Protein AF-A0A0F9BMT4-F1 (afdb_mon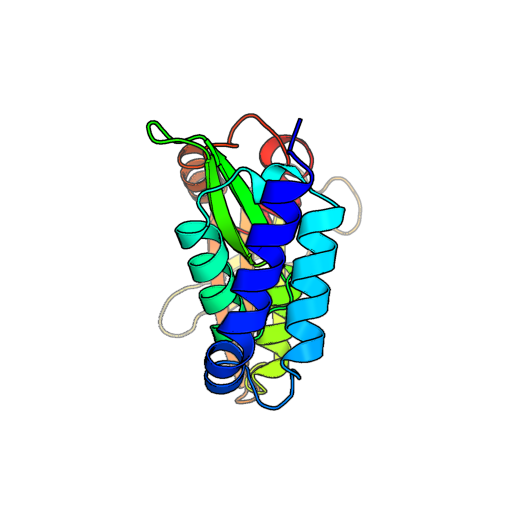omer)

Structure (mmCIF, N/CA/C/O backbone):
data_AF-A0A0F9BMT4-F1
#
_entry.id   AF-A0A0F9BMT4-F1
#
loop_
_atom_site.group_PDB
_atom_site.id
_atom_site.type_symbol
_atom_site.label_atom_id
_atom_site.label_alt_id
_atom_site.label_comp_id
_atom_site.label_asym_id
_atom_site.label_entity_id
_atom_site.label_seq_id
_atom_site.pdbx_PDB_ins_code
_atom_site.Cartn_x
_atom_site.Cartn_y
_atom_site.Cartn_z
_atom_site.occupancy
_atom_site.B_iso_or_equiv
_atom_site.auth_seq_id
_atom_site.auth_comp_id
_atom_site.auth_asym_id
_atom_site.auth_atom_id
_atom_site.pdbx_PDB_model_num
ATOM 1 N N . MET A 1 1 ? -6.307 7.611 29.385 1.00 50.34 1 MET A N 1
ATOM 2 C CA . MET A 1 1 ? -6.297 6.156 29.635 1.00 50.34 1 MET A CA 1
ATOM 3 C C . MET A 1 1 ? -7.665 5.644 29.252 1.00 50.34 1 MET A C 1
ATOM 5 O O . MET A 1 1 ? -8.630 6.074 29.870 1.00 50.34 1 MET A O 1
ATOM 9 N N . VAL A 1 2 ? -7.736 4.775 28.246 1.00 61.75 2 VAL A N 1
ATOM 10 C CA . VAL A 1 2 ? -8.959 4.055 27.870 1.00 61.75 2 VAL A CA 1
ATOM 11 C C . VAL A 1 2 ? -9.535 3.359 29.095 1.00 61.75 2 VAL A C 1
ATOM 13 O O . VAL A 1 2 ? -8.815 2.642 29.798 1.00 61.75 2 VAL A O 1
ATOM 16 N N . THR A 1 3 ? -10.820 3.541 29.360 1.00 75.44 3 THR A N 1
ATOM 17 C CA . THR A 1 3 ? -11.467 2.822 30.454 1.00 75.44 3 THR A CA 1
ATOM 18 C C . THR A 1 3 ? -11.700 1.367 30.049 1.00 75.44 3 THR A C 1
ATOM 20 O O . THR A 1 3 ? -12.022 1.048 28.902 1.00 75.44 3 THR A O 1
ATOM 23 N N . LYS A 1 4 ? -11.576 0.439 31.004 1.00 74.50 4 LYS A N 1
ATOM 24 C CA . LYS A 1 4 ? -11.864 -0.990 30.779 1.00 74.50 4 LYS A CA 1
ATOM 25 C C . LYS A 1 4 ? -13.278 -1.210 30.208 1.00 74.50 4 LYS A C 1
ATOM 27 O O . LYS A 1 4 ? -13.483 -2.149 29.444 1.00 74.50 4 LYS A O 1
ATOM 32 N N . ASN A 1 5 ? -14.215 -0.313 30.527 1.00 80.31 5 ASN A N 1
ATOM 33 C CA . ASN A 1 5 ? -15.596 -0.340 30.050 1.00 80.31 5 ASN A CA 1
ATOM 34 C C . ASN A 1 5 ? -15.732 0.002 28.559 1.00 80.31 5 ASN A C 1
ATOM 36 O O . ASN A 1 5 ? -16.499 -0.664 27.869 1.00 80.31 5 ASN A O 1
ATOM 40 N N . GLU A 1 6 ? -14.977 0.973 28.036 1.00 80.31 6 GLU A N 1
ATOM 41 C CA . GLU A 1 6 ? -15.011 1.327 26.605 1.00 80.31 6 GLU A CA 1
ATOM 42 C C . GLU A 1 6 ? -14.535 0.162 25.730 1.00 80.31 6 GLU A C 1
ATOM 44 O O . GLU A 1 6 ? -15.179 -0.191 24.742 1.00 80.31 6 GLU A O 1
ATOM 49 N N . LEU A 1 7 ? -13.452 -0.506 26.139 1.00 84.44 7 LEU A N 1
ATOM 50 C CA . LEU A 1 7 ? -12.943 -1.700 25.460 1.00 84.44 7 LEU A CA 1
ATOM 51 C C . LEU A 1 7 ? -13.967 -2.841 25.437 1.00 84.44 7 LEU A C 1
ATOM 53 O O . LEU A 1 7 ? -14.103 -3.508 24.413 1.00 84.44 7 LEU A O 1
ATOM 57 N N . ILE A 1 8 ? -14.678 -3.077 26.542 1.00 86.75 8 ILE A N 1
ATOM 58 C CA . ILE A 1 8 ? -15.722 -4.111 26.615 1.00 86.75 8 ILE A CA 1
ATOM 59 C C . ILE A 1 8 ? -16.892 -3.745 25.694 1.00 86.75 8 ILE A C 1
ATOM 61 O O . ILE A 1 8 ? -17.259 -4.546 24.838 1.00 86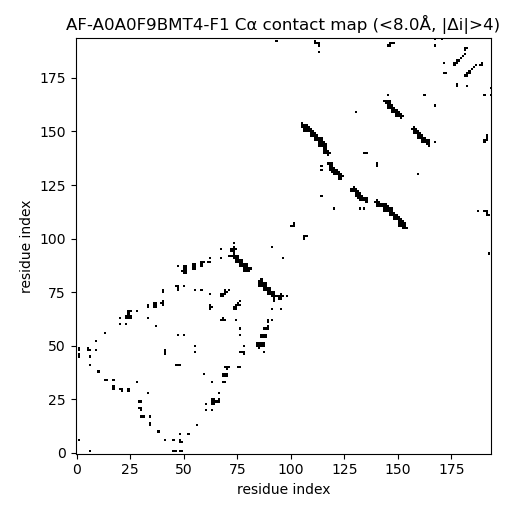.75 8 ILE A O 1
ATOM 65 N N . ALA A 1 9 ? -17.391 -2.509 25.769 1.00 87.69 9 ALA A N 1
ATOM 66 C CA . ALA A 1 9 ? -18.505 -2.050 24.943 1.00 87.69 9 ALA A CA 1
ATOM 67 C C . ALA A 1 9 ? -18.210 -2.164 23.436 1.00 87.69 9 ALA A C 1
ATOM 69 O O . ALA A 1 9 ? -19.063 -2.596 22.658 1.00 87.69 9 ALA A O 1
ATOM 70 N N . VAL A 1 10 ? -16.992 -1.810 23.013 1.00 88.81 10 VAL A N 1
ATOM 71 C CA . VAL A 1 10 ? -16.562 -1.947 21.614 1.00 88.81 10 VAL A CA 1
ATOM 72 C C . VAL A 1 10 ? -16.512 -3.419 21.195 1.00 88.81 10 VAL A C 1
ATOM 74 O O . VAL A 1 10 ? -16.978 -3.757 20.106 1.00 88.81 10 VAL A O 1
ATOM 77 N N . ARG A 1 11 ? -15.994 -4.310 22.050 1.00 89.38 11 ARG A N 1
ATOM 78 C CA . ARG A 1 11 ? -15.952 -5.754 21.766 1.00 89.38 11 ARG A CA 1
ATOM 79 C C . ARG A 1 11 ? -17.350 -6.335 21.599 1.00 89.38 11 ARG A C 1
ATOM 81 O O . ARG A 1 11 ? -17.584 -7.017 20.606 1.00 89.38 11 ARG A O 1
ATOM 88 N N . ASP A 1 12 ? -18.273 -6.002 22.494 1.00 90.50 12 ASP A N 1
ATOM 89 C CA . ASP A 1 12 ? -19.652 -6.492 22.445 1.00 90.50 12 ASP A CA 1
ATOM 90 C C . ASP A 1 12 ? -20.358 -6.053 21.157 1.00 90.50 12 ASP A C 1
ATOM 92 O O . ASP A 1 12 ? -21.049 -6.844 20.512 1.00 90.50 12 ASP A O 1
ATOM 96 N N . LYS A 1 13 ? -20.133 -4.807 20.717 1.00 92.12 13 LYS A N 1
ATOM 97 C CA . LYS A 1 13 ? -20.686 -4.301 19.452 1.00 92.12 13 LYS A CA 1
ATOM 98 C C . LYS A 1 13 ? -20.107 -4.998 18.223 1.00 92.12 13 LYS A C 1
ATOM 100 O O . LYS A 1 13 ? -20.841 -5.215 17.264 1.00 92.12 13 LYS A O 1
ATOM 105 N N . ILE A 1 14 ? -18.825 -5.356 18.240 1.00 90.25 14 ILE A N 1
ATOM 106 C CA . ILE A 1 14 ? -18.183 -6.083 17.134 1.00 90.25 14 ILE A CA 1
ATOM 107 C C . ILE A 1 14 ? -18.698 -7.521 17.067 1.00 90.25 14 ILE A C 1
ATOM 109 O O . ILE A 1 14 ? -19.013 -7.995 15.978 1.00 90.25 14 ILE A O 1
ATOM 113 N N . SER A 1 15 ? -18.865 -8.179 18.215 1.00 89.38 15 SER A N 1
ATOM 114 C CA . SER A 1 15 ? -19.479 -9.507 18.293 1.00 89.38 15 SER A CA 1
ATOM 115 C C . SER A 1 15 ? -20.928 -9.487 17.803 1.00 89.38 15 SER A C 1
ATOM 117 O O . SER A 1 15 ? -21.331 -10.347 17.027 1.00 89.38 15 SER A O 1
ATOM 119 N N . ALA A 1 16 ? -21.704 -8.459 18.160 1.00 90.38 16 ALA A N 1
ATOM 120 C CA . ALA A 1 16 ? -23.069 -8.291 17.656 1.00 90.38 16 ALA A CA 1
ATOM 121 C C . ALA A 1 16 ? -23.130 -8.061 16.131 1.00 90.38 16 ALA A C 1
ATOM 123 O O . ALA A 1 16 ? -24.133 -8.390 15.500 1.00 90.38 16 ALA A O 1
ATOM 124 N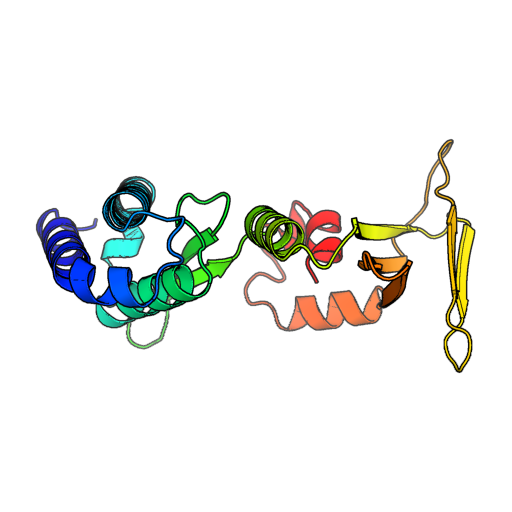 N . LEU A 1 17 ? -22.062 -7.526 15.526 1.00 90.38 17 LEU A N 1
ATOM 125 C CA . LEU A 1 17 ? -21.955 -7.318 14.079 1.00 90.38 17 LEU A CA 1
ATOM 126 C C . LEU A 1 17 ? -21.577 -8.602 13.319 1.00 90.38 17 LEU A C 1
ATOM 128 O O . LEU A 1 17 ? -21.581 -8.599 12.090 1.00 90.38 17 LEU A O 1
ATOM 132 N N . GLU A 1 18 ? -21.267 -9.709 14.004 1.00 90.75 18 GLU A N 1
ATOM 133 C CA . GLU A 1 18 ? -20.790 -10.944 13.370 1.00 90.75 18 GLU A CA 1
ATOM 134 C C . GLU A 1 18 ? -21.702 -11.434 12.238 1.00 90.75 18 GLU A C 1
ATOM 136 O O . GLU A 1 18 ? -21.219 -11.835 11.177 1.00 90.75 18 GLU A O 1
ATOM 141 N N . VAL A 1 19 ? -23.019 -11.363 12.443 1.00 91.56 19 VAL A N 1
ATOM 142 C CA . VAL A 1 19 ? -24.012 -11.801 11.454 1.00 91.56 19 VAL A CA 1
ATOM 143 C C . VAL A 1 19 ? -23.910 -10.986 10.164 1.00 91.56 19 VAL A C 1
ATOM 145 O O . VAL A 1 19 ? -23.967 -11.559 9.078 1.00 91.56 19 VAL A O 1
ATOM 148 N N . GLU A 1 20 ? -23.706 -9.672 10.264 1.00 91.00 20 GLU A N 1
ATOM 149 C CA . GLU A 1 20 ? -23.543 -8.797 9.097 1.00 91.00 20 GLU A CA 1
ATOM 150 C C . GLU A 1 20 ? -22.161 -8.959 8.460 1.00 91.00 20 GLU A C 1
ATOM 152 O O . GLU A 1 20 ? -22.054 -9.051 7.237 1.00 91.00 20 GLU A O 1
ATOM 157 N N . LEU A 1 21 ? -21.107 -9.097 9.272 1.00 91.56 21 LEU A N 1
ATOM 158 C CA . LEU A 1 21 ? -19.754 -9.378 8.786 1.00 91.56 21 LEU A CA 1
ATOM 159 C C . LEU A 1 21 ? -19.725 -10.668 7.964 1.00 91.56 21 LEU A C 1
ATOM 161 O O . LEU A 1 21 ? -19.126 -10.707 6.894 1.00 91.56 21 LEU A O 1
ATOM 165 N N . LYS A 1 22 ? -20.424 -11.713 8.412 1.00 92.44 22 LYS A N 1
ATOM 166 C CA . LYS A 1 22 ? -20.501 -12.993 7.702 1.00 92.44 22 LYS A CA 1
ATOM 167 C C . LYS A 1 22 ? -21.138 -12.875 6.312 1.00 92.44 22 LYS A C 1
ATOM 169 O O . LYS A 1 22 ? -20.793 -13.666 5.440 1.00 92.44 22 LYS A O 1
ATOM 174 N N . LYS A 1 23 ? -22.045 -11.916 6.093 1.00 92.50 23 LYS A N 1
ATOM 175 C CA . LYS A 1 23 ? -22.681 -11.694 4.782 1.00 92.50 23 LYS A CA 1
ATOM 176 C C . LYS A 1 23 ? -21.735 -11.048 3.771 1.00 92.50 23 LYS A C 1
ATOM 178 O O . LYS A 1 23 ? -21.887 -11.291 2.579 1.00 92.50 23 LYS A O 1
ATOM 183 N N . VAL A 1 24 ? -20.796 -10.221 4.236 1.00 92.56 24 VAL A N 1
ATOM 184 C CA . VAL A 1 24 ? -19.875 -9.468 3.366 1.00 92.56 24 VAL A CA 1
ATOM 185 C C . VAL A 1 24 ? -18.493 -10.106 3.248 1.00 92.56 24 VAL A C 1
ATOM 187 O O . VAL A 1 24 ? -17.793 -9.860 2.271 1.00 92.56 24 VAL A O 1
ATOM 190 N N . LEU A 1 25 ? -18.090 -10.924 4.223 1.00 92.81 25 LEU A N 1
ATOM 191 C CA . LEU A 1 25 ? -16.800 -11.602 4.197 1.00 92.81 25 LEU A CA 1
ATOM 192 C C . LEU A 1 25 ? -16.737 -12.621 3.049 1.00 92.81 25 LEU A C 1
ATOM 194 O O . LEU A 1 25 ? -17.666 -13.415 2.870 1.00 92.81 25 LEU A O 1
ATOM 198 N N . PRO A 1 26 ? -15.606 -12.695 2.325 1.00 89.44 26 PRO A N 1
ATOM 199 C CA . PRO A 1 26 ? -15.351 -13.796 1.410 1.00 89.44 26 PRO A CA 1
ATOM 200 C C . PRO A 1 26 ? -15.451 -15.144 2.130 1.00 89.44 26 PRO A C 1
ATOM 202 O O . PRO A 1 26 ? -14.974 -15.289 3.256 1.00 89.44 26 PRO A O 1
ATOM 205 N N . LYS A 1 27 ? -15.985 -16.169 1.452 1.00 87.50 27 LYS A N 1
ATOM 206 C CA . LYS A 1 27 ? -16.210 -17.513 2.032 1.00 87.50 27 LYS A CA 1
ATOM 207 C C . LYS A 1 27 ? -14.959 -18.138 2.666 1.00 87.50 27 LYS A C 1
ATOM 209 O O . LYS A 1 27 ? -15.073 -18.941 3.585 1.00 87.50 27 LYS A O 1
ATOM 214 N N . ILE A 1 28 ? -13.774 -17.773 2.178 1.00 87.88 28 ILE A N 1
ATOM 215 C CA . ILE A 1 28 ? -12.483 -18.260 2.680 1.00 87.88 28 ILE A CA 1
ATOM 216 C C . ILE A 1 28 ? -12.093 -17.673 4.049 1.00 87.88 28 ILE A C 1
ATOM 218 O O . ILE A 1 28 ? -11.182 -18.186 4.696 1.00 87.88 28 ILE A O 1
ATOM 222 N N . ILE A 1 29 ? -12.763 -16.612 4.513 1.00 91.06 29 ILE A N 1
ATOM 223 C CA . ILE A 1 29 ? -12.476 -15.950 5.788 1.00 91.06 29 ILE A CA 1
ATOM 224 C C . ILE A 1 29 ? -13.617 -16.224 6.773 1.00 91.06 29 ILE A C 1
ATOM 226 O O . ILE A 1 29 ? -14.668 -15.591 6.697 1.00 91.06 29 ILE A O 1
ATOM 230 N N . PRO A 1 30 ? -13.417 -17.121 7.756 1.00 94.06 30 PRO A N 1
ATOM 231 C CA . PRO A 1 30 ? -14.390 -17.312 8.823 1.00 94.06 30 PRO A CA 1
ATOM 232 C C . PRO A 1 30 ? -14.574 -16.028 9.643 1.00 94.06 30 PRO A C 1
ATOM 234 O O . PRO A 1 30 ? -13.587 -15.422 10.072 1.00 94.06 30 PRO A O 1
ATOM 237 N N . SER A 1 31 ? -15.823 -15.661 9.942 1.00 93.69 31 SER A N 1
ATOM 238 C CA . SER A 1 31 ? -16.168 -14.470 10.737 1.00 93.69 31 SER A CA 1
ATOM 239 C C . SER A 1 31 ? -15.443 -14.428 12.083 1.00 93.69 31 SER A C 1
ATOM 241 O O . SER A 1 31 ? -14.812 -13.427 12.415 1.00 93.69 31 SER A O 1
ATOM 243 N N . GLY A 1 32 ? -15.398 -15.551 12.805 1.00 93.44 32 GLY A N 1
ATOM 244 C CA . GLY A 1 32 ? -14.673 -15.645 14.074 1.00 93.44 32 GLY A CA 1
ATOM 245 C C . GLY A 1 32 ? -13.161 -15.407 13.946 1.00 93.44 32 GLY A C 1
ATOM 246 O O . GLY A 1 32 ? -12.535 -14.892 14.871 1.00 93.44 32 GLY A O 1
ATOM 247 N N . LYS A 1 33 ? -12.538 -15.730 12.799 1.00 94.00 33 LYS A N 1
ATOM 248 C CA . LYS A 1 33 ? -11.129 -15.370 12.547 1.00 94.00 33 LYS A CA 1
ATOM 249 C C . LYS A 1 33 ? -10.989 -13.861 12.379 1.00 94.00 33 LYS A C 1
ATOM 251 O O . LYS A 1 33 ? -10.111 -13.281 13.011 1.00 94.00 33 LYS A O 1
ATOM 256 N N . PHE A 1 34 ? -11.855 -13.241 11.582 1.00 95.75 34 PHE A N 1
ATOM 257 C CA . PHE A 1 34 ? -11.855 -11.793 11.389 1.00 95.75 34 PHE A CA 1
ATOM 258 C C . PHE A 1 34 ? -12.043 -11.052 12.723 1.00 95.75 34 PHE A C 1
ATOM 260 O O . PHE A 1 34 ? -11.198 -10.239 13.093 1.00 95.75 34 PHE A O 1
ATOM 267 N N . ILE A 1 35 ? -13.066 -11.408 13.505 1.00 95.19 35 ILE A N 1
ATOM 268 C CA . ILE A 1 35 ? -13.358 -10.790 14.810 1.00 95.19 35 ILE A CA 1
ATOM 269 C C . ILE A 1 35 ? -12.171 -10.912 15.772 1.00 95.19 35 ILE A C 1
ATOM 271 O O . ILE A 1 35 ? -11.809 -9.936 16.429 1.00 95.19 35 ILE A O 1
ATOM 275 N N . ARG A 1 36 ? -11.492 -12.068 15.804 1.00 94.25 36 ARG A N 1
ATOM 276 C CA . ARG A 1 36 ? -10.260 -12.230 16.593 1.00 94.25 36 ARG A CA 1
ATOM 277 C C . ARG A 1 36 ? -9.179 -11.227 16.195 1.00 94.25 36 ARG A C 1
ATOM 279 O O . ARG A 1 36 ? -8.597 -10.620 17.086 1.00 94.25 36 ARG A O 1
ATOM 286 N N . THR A 1 37 ? -8.951 -10.997 14.898 1.00 95.56 37 THR A N 1
ATOM 287 C CA . THR A 1 37 ? -7.962 -9.991 14.456 1.00 95.56 37 THR A CA 1
ATOM 288 C C . THR A 1 37 ? -8.339 -8.582 14.908 1.00 95.56 37 THR A C 1
ATOM 290 O O . THR A 1 37 ? -7.486 -7.852 15.402 1.00 95.56 37 THR A O 1
ATOM 293 N N . VAL A 1 38 ? -9.630 -8.238 14.875 1.00 94.94 38 VAL A N 1
ATOM 294 C CA . VAL A 1 38 ? -10.126 -6.951 15.382 1.00 94.94 38 VAL A CA 1
ATOM 295 C C . VAL A 1 38 ? -9.888 -6.809 16.887 1.00 94.94 38 VAL A C 1
ATOM 297 O O . VAL A 1 38 ? -9.429 -5.766 17.353 1.00 94.94 38 VAL A O 1
ATOM 300 N N . HIS A 1 39 ? -10.158 -7.856 17.668 1.00 93.44 39 HIS A N 1
ATOM 301 C CA . HIS A 1 39 ? -9.884 -7.850 19.104 1.00 93.44 39 HIS A CA 1
ATOM 302 C C . HIS A 1 39 ? -8.394 -7.723 19.419 1.00 93.44 39 HIS A C 1
ATOM 304 O O . HIS A 1 39 ? -8.042 -6.980 20.335 1.00 93.44 39 HIS A O 1
ATOM 310 N N . THR A 1 40 ? -7.529 -8.399 18.661 1.00 93.50 40 THR A N 1
ATOM 311 C CA . THR A 1 40 ? -6.076 -8.248 18.783 1.00 93.50 40 THR A CA 1
ATOM 312 C C . THR A 1 40 ? -5.644 -6.820 18.455 1.00 93.50 40 THR A C 1
ATOM 314 O O . THR A 1 40 ? -4.892 -6.235 19.228 1.00 93.50 40 THR A O 1
ATOM 317 N N . ALA A 1 41 ? -6.172 -6.205 17.392 1.00 93.38 41 ALA A N 1
ATOM 318 C CA . ALA A 1 41 ? -5.879 -4.809 17.062 1.00 93.38 41 ALA A CA 1
ATOM 319 C C . ALA A 1 41 ? -6.272 -3.847 18.198 1.00 93.38 41 ALA A C 1
ATOM 321 O O . ALA A 1 41 ? -5.476 -2.991 18.577 1.00 93.38 41 ALA A O 1
ATOM 322 N N . LEU A 1 42 ? -7.454 -4.031 18.799 1.00 92.56 42 LEU A N 1
ATOM 323 C CA . LEU A 1 42 ? -7.907 -3.256 19.965 1.00 92.56 42 LEU A CA 1
ATOM 324 C C . LEU A 1 42 ? -7.012 -3.448 21.200 1.00 92.56 42 LEU A C 1
ATOM 326 O O . LEU A 1 42 ? -6.886 -2.536 22.010 1.00 92.56 42 LEU A O 1
ATOM 330 N N . GLN A 1 43 ? -6.423 -4.634 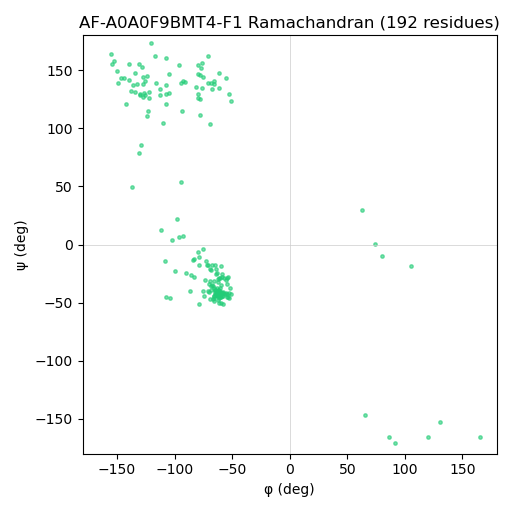21.377 1.00 89.94 43 GLN A N 1
ATOM 331 C CA . GLN A 1 43 ? -5.491 -4.907 22.476 1.00 89.94 43 GLN A CA 1
ATOM 332 C C . GLN A 1 43 ? -4.131 -4.249 22.247 1.00 89.94 43 GLN A C 1
ATOM 334 O O . GLN A 1 43 ? -3.585 -3.654 23.170 1.00 89.94 43 GLN A O 1
ATOM 339 N N . LEU A 1 44 ? -3.596 -4.355 21.028 1.00 88.44 44 LEU A N 1
ATOM 340 C CA . LEU A 1 44 ? -2.296 -3.792 20.665 1.00 88.44 44 LEU A CA 1
ATOM 341 C C . LEU A 1 44 ? -2.325 -2.263 20.619 1.00 88.44 44 LEU A C 1
ATOM 343 O O . LEU A 1 44 ? -1.342 -1.620 20.974 1.00 88.44 44 LEU A O 1
ATOM 347 N N . ASN A 1 45 ? -3.452 -1.677 20.211 1.00 89.00 45 ASN A N 1
ATOM 348 C CA . ASN A 1 45 ? -3.650 -0.236 20.199 1.00 89.00 45 ASN A CA 1
ATOM 349 C C . ASN A 1 45 ? -4.962 0.134 20.913 1.00 89.00 45 ASN A C 1
ATOM 351 O O . ASN A 1 45 ? -5.995 0.326 20.262 1.00 89.00 45 ASN A O 1
ATOM 355 N N . PRO A 1 46 ? -4.926 0.279 22.253 1.00 87.75 46 PRO A N 1
ATOM 356 C CA . PRO A 1 46 ? -6.103 0.636 23.039 1.00 87.75 46 PRO A CA 1
ATOM 357 C C . PRO A 1 46 ? -6.757 1.949 22.593 1.00 87.75 46 PRO A C 1
ATOM 359 O O . PRO A 1 46 ? -7.973 2.080 22.700 1.00 87.75 46 PRO A O 1
ATOM 362 N N . GLY A 1 47 ? -5.992 2.892 22.027 1.00 88.44 47 GLY A N 1
ATOM 363 C CA . GLY A 1 47 ? -6.512 4.170 21.530 1.00 88.44 47 GLY A CA 1
ATOM 364 C C . GLY A 1 47 ? -7.571 4.027 20.430 1.00 88.44 47 GLY A C 1
ATOM 365 O O . GLY A 1 47 ? -8.354 4.949 20.211 1.00 88.44 47 GLY A O 1
ATOM 366 N N . ILE A 1 48 ? -7.657 2.863 19.772 1.00 91.81 48 ILE A N 1
ATOM 367 C CA . ILE A 1 48 ? -8.758 2.534 18.856 1.00 91.81 48 ILE A CA 1
ATOM 368 C C . ILE A 1 48 ? -10.103 2.545 19.589 1.00 91.81 48 ILE A C 1
ATOM 370 O O . ILE A 1 48 ? -11.082 3.018 19.024 1.00 91.81 48 ILE A O 1
ATOM 374 N N . ALA A 1 49 ? -10.164 2.080 20.838 1.00 91.06 49 ALA A N 1
ATOM 375 C CA . ALA A 1 49 ? -11.406 2.045 21.609 1.00 91.06 49 ALA A CA 1
ATOM 376 C C . ALA A 1 49 ? -11.895 3.440 22.044 1.00 91.06 49 ALA A C 1
ATOM 378 O O . ALA A 1 49 ? -13.073 3.593 22.345 1.00 91.06 49 ALA A O 1
ATOM 379 N N . GLU A 1 50 ? -11.025 4.457 22.023 1.00 90.12 50 GLU A N 1
ATOM 380 C CA . GLU A 1 50 ? -11.401 5.863 22.256 1.00 90.12 50 GLU A CA 1
ATOM 381 C C . GLU A 1 50 ? -12.032 6.511 21.011 1.00 90.12 50 GLU A C 1
ATOM 383 O O . GLU A 1 50 ? -12.541 7.634 21.070 1.00 90.12 50 GLU A O 1
ATOM 388 N N . ALA A 1 51 ? -11.962 5.850 19.850 1.00 93.56 51 ALA A N 1
ATOM 389 C CA . ALA A 1 51 ? -12.595 6.340 18.639 1.00 93.56 51 ALA A CA 1
ATOM 390 C C . ALA A 1 51 ? -14.110 6.113 18.657 1.00 93.56 51 ALA A C 1
ATOM 392 O O . ALA A 1 51 ? -14.627 5.194 19.289 1.00 93.56 51 ALA A O 1
ATOM 393 N N . SER A 1 52 ? -14.837 6.924 17.888 1.00 93.75 52 SER A N 1
ATOM 394 C CA . SER A 1 52 ? -16.276 6.747 17.696 1.00 93.75 52 SER A CA 1
ATOM 395 C C . SER A 1 52 ? -16.611 5.307 17.291 1.00 93.75 52 SER A C 1
ATOM 397 O O . SER A 1 52 ? -16.148 4.832 16.249 1.00 93.75 52 SER A O 1
ATOM 399 N N . ILE A 1 53 ? -17.484 4.643 18.058 1.00 92.38 53 ILE A N 1
ATOM 400 C CA . ILE A 1 53 ? -17.941 3.267 17.789 1.00 92.38 53 ILE A CA 1
ATOM 401 C C . ILE A 1 53 ? -18.432 3.132 16.343 1.00 92.38 53 ILE A C 1
ATOM 403 O O . ILE A 1 53 ? -18.067 2.189 15.646 1.00 92.38 53 ILE A O 1
ATOM 407 N N . LYS A 1 54 ? -19.188 4.120 15.844 1.00 93.25 54 LYS A N 1
ATOM 408 C CA . LYS A 1 54 ? -19.675 4.141 14.456 1.00 93.25 54 LYS A CA 1
ATOM 409 C C . LYS A 1 54 ? -18.528 4.044 13.444 1.00 93.25 54 LYS A C 1
ATOM 411 O O . LYS A 1 54 ? -18.636 3.302 12.467 1.00 93.25 54 LYS A O 1
ATOM 416 N N . SER A 1 55 ? -17.433 4.771 13.673 1.00 95.81 55 SER A N 1
ATOM 417 C CA . SER A 1 55 ? -16.263 4.757 12.785 1.00 95.81 55 SER A CA 1
ATOM 418 C C . SER A 1 55 ? -15.521 3.417 12.818 1.00 95.81 55 SER A C 1
ATOM 420 O O . SER A 1 55 ? -15.167 2.901 11.760 1.00 95.81 55 SER A O 1
ATOM 422 N N . ILE A 1 56 ? -15.395 2.796 13.999 1.00 95.50 56 ILE A N 1
ATOM 423 C CA . ILE A 1 56 ? -14.785 1.468 14.168 1.00 95.50 56 ILE A CA 1
ATOM 424 C C . ILE A 1 56 ? -15.586 0.414 13.398 1.00 95.50 56 ILE A C 1
ATOM 426 O O . ILE A 1 56 ? -15.019 -0.325 12.595 1.00 95.50 56 ILE A O 1
ATOM 430 N N . LEU A 1 57 ? -16.909 0.373 13.594 1.00 94.56 57 LEU A N 1
ATOM 431 C CA . LEU A 1 57 ? -17.780 -0.593 12.915 1.00 94.56 57 LEU A CA 1
ATOM 432 C C . LEU A 1 57 ? -17.760 -0.389 11.395 1.00 94.56 57 LEU A C 1
ATOM 434 O O . LEU A 1 57 ? -17.642 -1.353 10.643 1.00 94.56 57 LEU A O 1
ATOM 438 N N . THR A 1 58 ? -17.789 0.866 10.935 1.00 95.12 58 THR A N 1
ATOM 439 C CA . THR A 1 58 ? -17.684 1.193 9.502 1.00 95.12 58 THR A CA 1
ATOM 440 C C . THR A 1 58 ? -16.351 0.722 8.915 1.00 95.12 58 THR A C 1
ATOM 442 O O . THR A 1 58 ? -16.324 0.149 7.828 1.00 95.12 58 THR A O 1
ATOM 445 N N . ALA A 1 59 ? -15.240 0.937 9.622 1.00 96.25 59 ALA A N 1
ATOM 446 C CA . ALA A 1 59 ? -13.924 0.477 9.190 1.00 96.25 59 ALA A CA 1
ATOM 447 C C . ALA A 1 59 ? -13.836 -1.059 9.145 1.00 96.25 59 ALA A C 1
ATOM 449 O O . ALA A 1 59 ? -13.297 -1.606 8.185 1.00 96.25 59 ALA A O 1
ATOM 450 N N . CYS A 1 60 ? -14.432 -1.757 10.118 1.00 95.88 60 CYS A N 1
ATOM 451 C CA . CYS A 1 60 ? -14.522 -3.219 10.108 1.00 95.88 60 CYS A CA 1
ATOM 452 C C . CYS A 1 60 ? -15.331 -3.733 8.908 1.00 95.88 60 CYS A C 1
ATOM 454 O O . CYS A 1 60 ? -14.892 -4.668 8.247 1.00 95.88 60 CYS A O 1
ATOM 456 N N . MET A 1 61 ? -16.465 -3.103 8.580 1.00 94.75 61 MET A N 1
ATOM 457 C CA . MET A 1 61 ? -17.267 -3.485 7.410 1.00 94.75 61 MET A CA 1
ATOM 458 C C . MET A 1 61 ? -16.507 -3.297 6.094 1.00 94.75 61 MET A C 1
ATOM 460 O O . MET A 1 61 ? -16.572 -4.166 5.230 1.00 94.75 61 MET A O 1
ATOM 464 N N . LYS A 1 62 ? -15.750 -2.201 5.950 1.00 95.31 62 LYS A N 1
ATOM 465 C CA . LYS A 1 62 ? -14.892 -1.976 4.775 1.00 95.31 62 LYS A CA 1
ATOM 466 C C . LYS A 1 62 ? -13.800 -3.040 4.657 1.00 95.31 62 LYS A C 1
ATOM 468 O O . LYS A 1 62 ? -13.642 -3.630 3.597 1.00 95.31 62 LYS A O 1
ATOM 473 N N . ALA A 1 63 ? -13.099 -3.329 5.754 1.00 95.38 63 ALA A N 1
ATOM 474 C CA . ALA A 1 63 ? -12.078 -4.375 5.779 1.00 95.38 63 ALA A CA 1
ATOM 475 C C . ALA A 1 63 ? -12.661 -5.756 5.433 1.00 95.38 63 ALA A C 1
ATOM 477 O O . ALA A 1 63 ? -12.049 -6.519 4.688 1.00 95.38 63 ALA A O 1
ATOM 478 N N . ALA A 1 64 ? -13.857 -6.061 5.942 1.00 94.75 64 ALA A N 1
ATOM 479 C CA . ALA A 1 64 ? -14.557 -7.308 5.671 1.00 94.75 64 ALA A CA 1
ATOM 480 C C . ALA A 1 64 ? -14.973 -7.441 4.198 1.00 94.75 64 ALA A C 1
ATOM 482 O O . ALA A 1 64 ? -14.739 -8.495 3.609 1.00 94.75 64 ALA A O 1
ATOM 483 N N . ALA A 1 65 ? -15.520 -6.378 3.599 1.00 92.31 65 ALA A N 1
ATOM 484 C CA . ALA A 1 65 ? -15.874 -6.341 2.179 1.00 92.31 65 ALA A CA 1
ATOM 485 C C . ALA A 1 65 ? -14.647 -6.537 1.270 1.00 92.31 65 ALA A C 1
ATOM 487 O O . ALA A 1 65 ? -14.711 -7.280 0.295 1.00 92.31 65 ALA A O 1
ATOM 488 N N . ASP A 1 66 ? -13.505 -5.954 1.644 1.00 91.69 66 ASP A N 1
ATOM 489 C CA . ASP A 1 66 ? -12.225 -6.141 0.951 1.00 91.69 66 ASP A CA 1
ATOM 490 C C . ASP A 1 66 ? -11.568 -7.506 1.232 1.00 91.69 66 ASP A C 1
ATOM 492 O O . ASP A 1 66 ? -10.482 -7.790 0.719 1.00 91.69 66 ASP A O 1
ATOM 496 N N . GLY A 1 67 ? -12.141 -8.336 2.110 1.00 92.12 67 GLY A N 1
ATOM 497 C CA . GLY A 1 67 ? -11.537 -9.605 2.517 1.00 92.12 67 GLY A CA 1
ATOM 498 C C . GLY A 1 67 ? -10.192 -9.454 3.234 1.00 92.12 67 GLY A C 1
ATOM 499 O O . GLY A 1 67 ? -9.327 -10.319 3.119 1.00 92.12 67 GLY A O 1
ATOM 500 N N . SER A 1 68 ? -9.981 -8.345 3.941 1.00 94.06 68 SER A N 1
ATOM 501 C CA . SER A 1 68 ? -8.696 -8.002 4.556 1.00 94.06 68 SER A CA 1
ATOM 502 C C . SER A 1 68 ? -8.745 -8.155 6.070 1.00 94.06 68 SER A C 1
ATOM 504 O O . SER A 1 68 ? -9.643 -7.637 6.731 1.00 94.06 68 SER A O 1
ATOM 506 N N . LEU A 1 69 ? -7.769 -8.870 6.633 1.00 95.25 69 LEU A N 1
ATOM 507 C CA . LEU A 1 69 ? -7.658 -9.044 8.080 1.00 95.25 69 LEU A CA 1
ATOM 508 C C . LEU A 1 69 ? -7.068 -7.792 8.737 1.00 95.25 69 LEU A C 1
ATOM 510 O O . LEU A 1 69 ? -6.205 -7.125 8.173 1.00 95.25 69 LEU A O 1
ATOM 514 N N . LEU A 1 70 ? -7.519 -7.486 9.952 1.00 95.06 70 LEU A N 1
ATOM 515 C CA . LEU A 1 70 ? -7.058 -6.326 10.719 1.00 95.06 70 LEU A CA 1
ATOM 516 C C . LEU A 1 70 ? -5.920 -6.725 11.669 1.00 95.06 70 LEU A C 1
ATOM 518 O O . LEU A 1 70 ? -6.007 -6.533 12.876 1.00 95.06 70 LEU A O 1
ATOM 522 N N . ASP A 1 71 ? -4.872 -7.338 11.119 1.00 92.50 71 ASP A N 1
ATOM 523 C CA . ASP A 1 71 ? -3.707 -7.863 11.850 1.00 92.50 71 ASP A CA 1
ATOM 524 C C . ASP A 1 71 ? -2.459 -6.964 11.756 1.00 92.50 71 ASP A C 1
ATOM 526 O O . ASP A 1 71 ? -1.389 -7.325 12.242 1.00 92.50 71 ASP A O 1
ATOM 530 N N . GLY A 1 72 ? -2.582 -5.797 11.118 1.00 88.62 72 GLY A N 1
ATOM 531 C CA . GLY A 1 72 ? -1.480 -4.871 10.853 1.00 88.62 72 GLY A CA 1
ATOM 532 C C . GLY A 1 72 ? -0.611 -5.256 9.653 1.00 88.62 72 GLY A C 1
ATOM 533 O O . GLY A 1 72 ? 0.193 -4.438 9.209 1.00 88.62 72 GLY A O 1
ATOM 534 N N . ARG A 1 73 ? -0.787 -6.459 9.091 1.00 88.44 73 ARG A N 1
ATOM 535 C CA . ARG A 1 73 ? -0.039 -6.955 7.929 1.00 88.44 73 ARG A CA 1
ATOM 536 C C . ARG A 1 73 ? -0.879 -6.901 6.657 1.00 88.44 73 ARG A C 1
ATOM 538 O O . ARG A 1 73 ? -0.399 -6.408 5.641 1.00 88.44 73 ARG A O 1
ATOM 545 N N . ASP A 1 74 ? -2.126 -7.361 6.714 1.00 91.06 74 ASP A N 1
ATOM 546 C CA . ASP A 1 74 ? -3.099 -7.222 5.626 1.00 91.06 74 ASP A CA 1
ATOM 547 C C . ASP A 1 74 ? -3.697 -5.804 5.626 1.00 91.06 74 ASP A C 1
ATOM 549 O O . ASP A 1 74 ? -3.699 -5.103 4.611 1.00 91.06 74 ASP A O 1
ATOM 553 N N . ALA A 1 75 ? -4.180 -5.362 6.785 1.00 94.31 75 ALA A N 1
ATOM 554 C CA . ALA A 1 75 ? -4.739 -4.037 7.004 1.00 94.31 75 ALA A CA 1
ATOM 555 C C . ALA A 1 75 ? -4.649 -3.625 8.478 1.00 94.31 75 ALA A C 1
ATOM 557 O O . ALA A 1 75 ? -4.460 -4.457 9.368 1.00 94.31 75 ALA A O 1
ATOM 558 N N . ALA A 1 76 ? -4.823 -2.333 8.742 1.00 94.00 76 ALA A N 1
ATOM 559 C CA . ALA A 1 76 ? -4.821 -1.767 10.084 1.00 94.00 76 ALA A CA 1
ATOM 560 C C . ALA A 1 76 ? -6.060 -0.899 10.342 1.00 94.00 76 ALA A C 1
ATOM 562 O O . ALA A 1 76 ? -6.632 -0.296 9.429 1.00 94.00 76 ALA A O 1
ATOM 563 N N . LEU A 1 77 ? -6.442 -0.809 11.618 1.00 94.25 77 LEU A N 1
ATOM 564 C CA . LEU A 1 77 ? -7.324 0.237 12.126 1.00 94.25 77 LEU A CA 1
ATOM 565 C C . LEU A 1 77 ? -6.459 1.376 12.658 1.00 94.25 77 LEU A C 1
ATOM 567 O O . LEU A 1 77 ? -5.727 1.204 13.631 1.00 94.25 77 LEU A O 1
ATOM 571 N N . VAL A 1 78 ? -6.549 2.537 12.018 1.00 91.69 78 VAL A N 1
ATOM 572 C CA . VAL A 1 78 ? -5.774 3.726 12.389 1.00 91.69 78 VAL A CA 1
ATOM 573 C C . VAL A 1 78 ? -6.717 4.788 12.925 1.00 91.69 78 VAL A C 1
ATOM 575 O O . VAL A 1 78 ? -7.766 5.050 12.336 1.00 91.69 78 VAL A O 1
ATOM 578 N N . THR A 1 79 ? -6.355 5.405 14.045 1.00 92.44 79 THR A N 1
ATOM 579 C CA . THR A 1 79 ? -7.128 6.497 14.632 1.00 92.44 79 THR A CA 1
ATOM 580 C C . THR A 1 79 ? -6.638 7.854 14.151 1.00 92.44 79 THR A C 1
ATOM 582 O O . THR A 1 79 ? -5.443 8.110 14.022 1.00 92.44 79 THR A O 1
ATOM 585 N N . TYR A 1 80 ? -7.586 8.751 13.905 1.00 89.69 80 TYR A N 1
ATOM 586 C CA . TYR A 1 80 ? -7.336 10.134 13.534 1.00 89.69 80 TYR A CA 1
ATOM 587 C C . TYR A 1 80 ? -8.106 11.061 14.464 1.00 89.69 80 TYR A C 1
ATOM 589 O O . TYR A 1 80 ? -9.281 10.835 14.757 1.00 89.69 80 TYR A O 1
ATOM 597 N N . ARG A 1 81 ? -7.461 12.149 14.891 1.00 89.88 81 ARG A N 1
ATOM 598 C CA . ARG A 1 81 ? -8.132 13.215 15.635 1.00 89.88 81 ARG A CA 1
ATOM 599 C C . ARG A 1 81 ? -8.901 14.113 14.665 1.00 89.88 81 ARG A C 1
ATOM 601 O O . ARG A 1 81 ? -8.353 14.577 13.664 1.00 89.88 81 ARG A O 1
ATOM 608 N N . THR A 1 82 ? -10.165 14.357 14.971 1.00 88.44 82 THR A N 1
ATOM 609 C CA . THR A 1 82 ? -11.043 15.302 14.272 1.00 88.44 82 THR A CA 1
ATOM 610 C C . THR A 1 82 ? -11.537 16.364 15.253 1.00 88.44 82 THR A C 1
ATOM 612 O O . THR A 1 82 ? -11.276 16.262 16.454 1.00 88.44 82 THR A O 1
ATOM 615 N N . LYS A 1 83 ? -12.249 17.381 14.750 1.00 86.88 83 LYS A N 1
ATOM 616 C CA . LYS A 1 83 ? -12.892 18.397 15.599 1.00 86.88 83 LYS A CA 1
ATOM 617 C C . LYS A 1 83 ? -13.903 17.767 16.567 1.00 86.88 83 LYS A C 1
ATOM 619 O O . LYS A 1 83 ? -13.971 18.185 17.715 1.00 86.88 83 LYS A O 1
ATOM 624 N N . ASP A 1 84 ? -14.584 16.711 16.125 1.00 86.38 84 ASP A N 1
ATOM 625 C CA . ASP A 1 84 ? -15.657 16.031 16.862 1.00 86.38 84 ASP A CA 1
ATOM 626 C C . ASP A 1 84 ? -15.158 14.838 17.702 1.00 86.38 84 ASP A C 1
ATOM 628 O O . ASP A 1 84 ? -15.951 14.079 18.254 1.00 86.38 84 ASP A O 1
ATOM 632 N N . GLY A 1 85 ? -13.835 14.641 17.793 1.00 89.00 85 GLY A N 1
ATOM 633 C CA . GLY A 1 85 ? -13.214 13.557 18.560 1.00 89.00 85 GLY A CA 1
ATOM 634 C C . GLY A 1 85 ? -12.356 12.606 17.723 1.00 89.00 85 GLY A C 1
ATOM 635 O O . GLY A 1 85 ? -11.945 12.916 16.603 1.00 89.00 85 GLY A O 1
ATOM 636 N N . SER A 1 86 ? -12.017 11.449 18.292 1.00 93.31 86 SER A N 1
ATOM 637 C CA . SER A 1 86 ? -11.211 10.425 17.616 1.00 93.31 86 SER A CA 1
ATOM 638 C C . SER A 1 86 ? -12.086 9.569 16.691 1.00 93.31 86 SER A C 1
ATOM 640 O O . SER A 1 86 ? -13.178 9.147 17.075 1.00 93.31 86 SER A O 1
ATOM 642 N N . VAL A 1 87 ? -11.620 9.296 15.473 1.00 95.12 87 VAL A N 1
ATOM 643 C CA . VAL A 1 87 ? -12.285 8.397 14.514 1.00 95.12 87 VAL A CA 1
ATOM 644 C C . VAL A 1 87 ? -11.320 7.315 14.051 1.00 95.12 87 VAL A C 1
ATOM 646 O O . VAL A 1 87 ? -10.150 7.593 13.803 1.00 95.12 87 VAL A O 1
ATOM 649 N N . ALA A 1 88 ? -11.809 6.088 13.906 1.00 95.38 88 ALA A N 1
ATOM 650 C CA . ALA A 1 88 ? -11.061 4.975 13.344 1.00 95.38 88 ALA A CA 1
ATOM 651 C C . ALA A 1 88 ? -11.290 4.896 11.831 1.00 95.38 88 ALA A C 1
ATOM 653 O O . ALA A 1 88 ? -12.406 5.082 11.341 1.00 95.38 88 ALA A O 1
ATOM 654 N N . GLN A 1 89 ? -10.230 4.602 11.087 1.00 94.94 89 GLN A N 1
ATOM 655 C CA . GLN A 1 89 ? -10.266 4.383 9.649 1.00 94.94 89 GLN A CA 1
ATOM 656 C C . GLN A 1 89 ? -9.599 3.056 9.306 1.00 94.94 89 GLN A C 1
ATOM 658 O O . GLN A 1 89 ? -8.615 2.651 9.924 1.00 94.94 89 GLN A O 1
ATOM 663 N N . TYR A 1 90 ? -10.157 2.394 8.298 1.00 95.75 90 TYR A N 1
ATOM 664 C CA . TYR A 1 90 ? -9.556 1.229 7.671 1.00 95.75 90 TYR A CA 1
ATOM 665 C C . TYR A 1 90 ? -8.445 1.688 6.730 1.00 95.75 90 TYR A C 1
ATOM 667 O O . TYR A 1 90 ? -8.691 2.513 5.848 1.00 95.75 90 TYR A O 1
ATOM 675 N N . LEU A 1 91 ? -7.246 1.143 6.923 1.00 93.00 91 LEU A N 1
ATOM 676 C CA . LEU A 1 91 ? -6.110 1.373 6.046 1.00 93.00 91 LEU A CA 1
ATOM 677 C C . LEU A 1 91 ? -5.571 0.024 5.544 1.00 93.00 91 LEU A C 1
ATOM 679 O O . LEU A 1 91 ? -5.002 -0.729 6.341 1.00 93.00 91 LEU A O 1
ATOM 683 N N . PRO A 1 92 ? -5.731 -0.306 4.250 1.00 91.19 92 PRO A N 1
ATOM 684 C CA . PRO A 1 92 ? -5.081 -1.475 3.677 1.00 91.19 92 PRO A CA 1
ATOM 685 C C . PRO A 1 92 ? -3.562 -1.286 3.672 1.00 91.19 92 PRO A C 1
ATOM 687 O O . PRO A 1 92 ? -3.048 -0.200 3.386 1.00 91.19 92 PRO A O 1
ATOM 690 N N . MET A 1 93 ? -2.843 -2.363 3.970 1.00 87.38 93 MET A N 1
ATOM 691 C CA . MET A 1 93 ? -1.384 -2.390 3.925 1.00 87.38 93 MET A CA 1
ATOM 692 C C . MET A 1 93 ? -0.912 -2.959 2.585 1.00 87.38 93 MET A C 1
ATOM 694 O O . MET A 1 93 ? -1.620 -3.735 1.943 1.00 87.38 93 MET A O 1
ATOM 698 N N . VAL A 1 94 ? 0.299 -2.587 2.159 1.00 82.56 94 VAL A N 1
ATOM 699 C CA . VAL A 1 94 ? 0.869 -2.988 0.856 1.00 82.56 94 VAL A CA 1
ATOM 700 C C . VAL A 1 94 ? 0.866 -4.509 0.692 1.00 82.56 94 VAL A C 1
ATOM 702 O O . VAL A 1 94 ? 0.453 -5.026 -0.343 1.00 82.56 94 VAL A O 1
ATOM 705 N N . TYR A 1 95 ? 1.234 -5.240 1.748 1.00 84.00 95 TYR A N 1
ATOM 706 C CA . TYR A 1 95 ? 1.181 -6.700 1.746 1.00 84.00 95 TYR A CA 1
ATOM 707 C C . TYR A 1 95 ? -0.241 -7.233 1.510 1.00 84.00 95 TYR A C 1
ATOM 709 O O . TYR A 1 95 ? -0.420 -8.119 0.673 1.00 84.00 95 TYR A O 1
ATOM 717 N N . GLY A 1 96 ? -1.254 -6.674 2.182 1.00 87.94 96 GLY A N 1
ATOM 718 C CA . GLY A 1 96 ? -2.656 -7.041 1.968 1.00 87.94 96 GLY A CA 1
ATOM 719 C C . GLY A 1 96 ? -3.131 -6.759 0.545 1.00 87.94 96 GLY A C 1
ATOM 720 O O . GLY A 1 96 ? -3.784 -7.605 -0.061 1.00 87.94 96 GLY A O 1
ATOM 721 N N . ILE A 1 97 ? -2.733 -5.623 -0.036 1.00 86.75 97 ILE A N 1
ATOM 722 C CA . ILE A 1 97 ? -3.015 -5.299 -1.443 1.00 86.75 97 ILE A CA 1
ATOM 723 C C . ILE A 1 97 ? -2.398 -6.361 -2.365 1.00 86.75 97 ILE A C 1
ATOM 725 O O . ILE A 1 97 ? -3.107 -6.949 -3.179 1.00 86.75 97 ILE A O 1
ATOM 729 N N . PHE A 1 98 ? -1.112 -6.688 -2.196 1.00 83.06 98 PHE A N 1
ATOM 730 C CA . PHE A 1 98 ? -0.435 -7.705 -3.013 1.00 83.06 98 PHE A CA 1
ATOM 731 C C . PHE A 1 98 ? -1.028 -9.098 -2.848 1.00 83.06 98 PHE A C 1
ATOM 733 O O . PHE A 1 98 ? -1.124 -9.857 -3.812 1.00 83.06 98 PHE A O 1
ATOM 740 N N . LYS A 1 99 ? -1.437 -9.455 -1.633 1.00 86.44 99 LYS A N 1
ATOM 741 C CA . LYS A 1 99 ? -2.133 -10.710 -1.367 1.00 86.44 99 LYS A CA 1
ATOM 742 C C . LYS A 1 99 ? -3.444 -10.784 -2.152 1.00 86.44 99 LYS A C 1
ATOM 744 O O . LYS A 1 99 ? -3.684 -11.806 -2.785 1.00 86.44 99 LYS A O 1
ATOM 749 N N . ARG A 1 100 ? -4.240 -9.708 -2.180 1.00 86.06 100 ARG A N 1
ATOM 750 C CA . ARG A 1 100 ? -5.490 -9.650 -2.960 1.00 86.06 100 ARG A CA 1
ATOM 751 C C . ARG A 1 100 ? -5.243 -9.717 -4.464 1.00 86.06 100 ARG A C 1
ATOM 753 O O . ARG A 1 100 ? -5.890 -10.504 -5.141 1.00 86.06 100 ARG A O 1
ATOM 760 N N . ILE A 1 101 ? -4.260 -8.969 -4.964 1.00 84.88 101 ILE A N 1
ATOM 761 C CA . ILE A 1 101 ? -3.816 -9.020 -6.367 1.00 84.88 101 ILE A CA 1
ATOM 762 C C . ILE A 1 101 ? -3.455 -10.458 -6.767 1.00 84.88 101 ILE A C 1
ATOM 764 O O . ILE A 1 101 ? -3.890 -10.942 -7.803 1.00 84.88 101 ILE A O 1
ATOM 768 N N . ARG A 1 102 ? -2.717 -11.191 -5.924 1.00 82.69 102 ARG A N 1
ATOM 769 C CA . ARG A 1 102 ? -2.378 -12.602 -6.189 1.00 82.69 102 ARG A CA 1
ATOM 770 C C . ARG A 1 102 ? -3.585 -13.538 -6.101 1.00 82.69 102 ARG A C 1
ATOM 772 O O . ARG A 1 102 ? -3.622 -14.550 -6.795 1.00 82.69 102 ARG A O 1
ATOM 779 N N . GLN A 1 103 ? -4.552 -13.224 -5.243 1.00 84.00 103 GLN A N 1
ATOM 780 C CA . GLN A 1 103 ? -5.773 -14.010 -5.060 1.00 84.00 103 GLN A CA 1
ATOM 781 C C . GLN A 1 103 ? -6.829 -13.768 -6.145 1.00 84.00 103 GLN A C 1
ATOM 783 O O . GLN A 1 103 ? -7.701 -14.621 -6.290 1.00 84.00 103 GLN A O 1
ATOM 788 N N . SER A 1 104 ? -6.751 -12.677 -6.921 1.00 84.25 104 SER A N 1
ATOM 789 C CA . SER A 1 104 ? -7.691 -12.425 -8.029 1.00 84.25 104 SER A CA 1
ATOM 790 C C . SER A 1 104 ? -7.643 -13.530 -9.082 1.00 84.25 104 SER A C 1
ATOM 792 O O . SER A 1 104 ? -8.630 -13.810 -9.750 1.00 84.25 104 SER A O 1
ATOM 794 N N . GLY A 1 105 ? -6.487 -14.182 -9.228 1.00 83.94 105 GLY A N 1
ATOM 795 C CA . GLY A 1 105 ? -6.281 -15.214 -10.232 1.00 83.94 105 GLY A CA 1
ATOM 796 C C . GLY A 1 105 ? -6.141 -14.672 -11.655 1.00 83.94 105 GLY A C 1
ATOM 797 O O . GLY A 1 105 ? -5.907 -15.479 -12.549 1.00 83.94 105 GLY A O 1
ATOM 798 N N . GLU A 1 106 ? -6.206 -13.358 -11.863 1.00 86.62 106 GLU A N 1
ATOM 799 C CA . GLU A 1 106 ? -6.084 -12.702 -13.174 1.00 86.62 106 GLU A CA 1
ATOM 800 C C . GLU A 1 106 ? -4.634 -12.331 -13.510 1.00 86.62 106 GLU A C 1
ATOM 802 O O . GLU A 1 106 ? -4.255 -12.239 -14.675 1.00 86.62 106 GLU A O 1
ATOM 807 N N . ILE A 1 107 ? -3.800 -12.165 -12.483 1.00 87.56 107 ILE A N 1
ATOM 808 C CA . ILE A 1 107 ? -2.450 -11.613 -12.598 1.00 87.56 107 ILE A CA 1
ATOM 809 C C . ILE A 1 107 ? -1.419 -12.736 -12.472 1.00 87.56 107 ILE A C 1
ATOM 811 O O . ILE A 1 107 ? -1.480 -13.553 -11.550 1.00 87.56 107 ILE A O 1
ATOM 815 N N . SER A 1 108 ? -0.465 -12.794 -13.403 1.00 87.25 108 SER A N 1
ATOM 816 C CA . SER A 1 108 ? 0.681 -13.706 -13.334 1.00 87.25 108 SER A CA 1
ATOM 817 C C . SER A 1 108 ? 1.827 -13.101 -12.530 1.00 87.25 108 SER A C 1
ATOM 819 O O . SER A 1 108 ? 2.501 -13.796 -11.770 1.00 87.25 108 SER A O 1
ATOM 821 N N . THR A 1 109 ? 2.081 -11.805 -12.707 1.00 85.12 109 THR A N 1
ATOM 822 C CA . THR A 1 109 ? 3.208 -11.109 -12.081 1.00 85.12 109 THR A CA 1
ATOM 823 C C . THR A 1 109 ? 2.832 -9.658 -11.839 1.00 85.12 109 THR A C 1
ATOM 825 O O . THR A 1 109 ? 2.203 -9.037 -12.684 1.00 85.12 109 THR A O 1
ATOM 828 N N . PHE A 1 110 ? 3.219 -9.122 -10.688 1.00 88.75 110 PHE A N 1
ATOM 829 C CA . PHE A 1 110 ? 3.032 -7.720 -10.341 1.00 88.75 110 PHE A CA 1
ATOM 830 C C . PHE A 1 110 ? 4.279 -7.224 -9.617 1.00 88.75 110 PHE A C 1
ATOM 832 O O . PHE A 1 110 ? 4.837 -7.956 -8.792 1.00 88.75 110 PHE A O 1
ATOM 839 N N . GLY A 1 111 ? 4.685 -5.988 -9.881 1.00 88.88 111 GLY A N 1
ATOM 840 C CA . GLY A 1 111 ? 5.782 -5.341 -9.178 1.00 88.88 111 GLY A CA 1
ATOM 841 C C . GLY A 1 111 ? 5.650 -3.826 -9.192 1.00 88.88 111 GLY A C 1
ATOM 842 O O . GLY A 1 111 ? 5.009 -3.258 -10.068 1.00 88.88 111 GLY A O 1
ATOM 843 N N . ALA A 1 112 ? 6.267 -3.188 -8.202 1.00 91.50 112 ALA A N 1
ATOM 844 C CA . ALA A 1 112 ? 6.449 -1.746 -8.147 1.00 91.50 112 ALA A CA 1
ATOM 845 C C . ALA A 1 112 ? 7.919 -1.465 -7.842 1.00 91.50 112 ALA A C 1
ATOM 847 O O . ALA A 1 112 ? 8.465 -2.037 -6.885 1.00 91.50 112 ALA A O 1
ATOM 848 N N . TYR A 1 113 ? 8.541 -0.617 -8.654 1.00 94.00 113 TYR A N 1
ATOM 849 C CA . TYR A 1 113 ? 9.982 -0.386 -8.674 1.00 94.00 113 TYR A CA 1
ATOM 850 C C . TYR A 1 113 ? 10.276 1.109 -8.723 1.00 94.00 113 TYR A C 1
ATOM 852 O O . TYR A 1 113 ? 9.514 1.887 -9.298 1.00 94.00 113 TYR A O 1
ATOM 860 N N . VAL A 1 114 ? 11.380 1.498 -8.095 1.00 95.38 114 VAL A N 1
ATOM 861 C CA . VAL A 1 114 ? 11.916 2.859 -8.157 1.00 95.38 114 VAL A CA 1
ATOM 862 C C . VAL A 1 114 ? 12.963 2.889 -9.262 1.00 95.38 114 VAL A C 1
ATOM 864 O O . VAL A 1 114 ? 13.731 1.937 -9.394 1.00 95.38 114 VAL A O 1
ATOM 867 N N . VAL A 1 115 ? 12.964 3.963 -10.041 1.00 97.06 115 VAL A N 1
ATOM 868 C CA . VAL A 1 115 ? 13.961 4.224 -11.080 1.00 97.06 115 VAL A CA 1
ATOM 869 C C . VAL A 1 115 ? 14.856 5.348 -10.591 1.00 97.06 115 VAL A C 1
ATOM 871 O O . VAL A 1 115 ? 14.364 6.333 -10.030 1.00 97.06 115 VAL A O 1
ATOM 874 N N . TYR A 1 116 ? 16.153 5.196 -10.805 1.00 97.25 116 TYR A N 1
ATOM 875 C CA . TYR A 1 116 ? 17.186 6.134 -10.394 1.00 97.25 116 TYR A CA 1
ATOM 876 C C . TYR A 1 116 ? 17.920 6.711 -11.607 1.00 97.25 116 TYR A C 1
ATOM 878 O O . TYR A 1 116 ? 17.837 6.167 -12.706 1.00 97.25 116 TYR A O 1
ATOM 886 N N . GLU A 1 117 ? 18.622 7.828 -11.414 1.00 97.38 117 GLU A N 1
ATOM 887 C CA . GLU A 1 117 ? 19.305 8.580 -12.481 1.00 97.38 117 GLU A CA 1
ATOM 888 C C . GLU A 1 117 ? 20.226 7.727 -13.358 1.00 97.38 117 GLU A C 1
ATOM 890 O O . GLU A 1 117 ? 20.288 7.944 -14.567 1.00 97.38 117 GLU A O 1
ATOM 895 N N . ASN A 1 118 ? 20.925 6.759 -12.760 1.00 97.31 118 ASN A N 1
ATOM 896 C CA . ASN A 1 118 ? 21.890 5.922 -13.466 1.00 97.31 118 ASN A CA 1
ATOM 897 C C . ASN A 1 118 ? 21.301 4.583 -13.934 1.00 97.31 118 ASN A C 1
ATOM 899 O O . ASN A 1 118 ? 22.060 3.730 -14.388 1.00 97.31 118 ASN A O 1
ATOM 903 N N . ASP A 1 119 ? 19.993 4.346 -13.801 1.00 97.56 119 ASP A N 1
ATOM 904 C CA . ASP A 1 119 ? 19.357 3.157 -14.377 1.00 97.56 119 ASP A CA 1
ATOM 905 C C . ASP A 1 119 ? 19.102 3.357 -15.880 1.00 97.56 119 ASP A C 1
ATOM 907 O O . ASP A 1 119 ? 18.770 4.453 -16.337 1.00 97.56 119 ASP A O 1
ATOM 911 N N . GLU A 1 120 ? 19.186 2.283 -16.670 1.00 97.25 120 GLU A N 1
ATOM 912 C CA . GLU A 1 120 ? 18.719 2.340 -18.056 1.00 97.25 120 GLU A CA 1
ATOM 913 C C . GLU A 1 120 ? 17.194 2.248 -18.054 1.00 97.25 120 GLU A C 1
ATOM 915 O O . GLU A 1 120 ? 16.615 1.210 -17.714 1.00 97.25 120 GLU A O 1
ATOM 920 N N . PHE A 1 121 ? 16.528 3.340 -18.425 1.00 97.56 121 PHE A N 1
ATOM 921 C CA . PHE A 1 121 ? 15.077 3.422 -18.359 1.00 97.56 121 PHE A CA 1
ATOM 922 C C . PHE A 1 121 ? 14.466 4.097 -19.581 1.00 97.56 121 PHE A C 1
ATOM 924 O O . PHE A 1 121 ? 14.871 5.185 -19.987 1.00 97.56 121 PHE A O 1
ATOM 931 N N . SER A 1 122 ? 13.440 3.469 -20.155 1.00 96.88 122 SER A N 1
ATOM 932 C CA . SER A 1 122 ? 12.61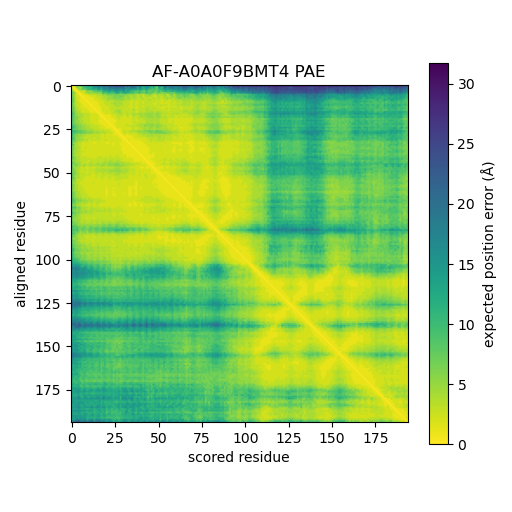5 4.092 -21.187 1.00 96.88 122 SER A CA 1
ATOM 933 C C . SER A 1 122 ? 11.164 3.634 -21.105 1.00 96.88 122 SER A C 1
ATOM 935 O O . SER A 1 122 ? 10.858 2.474 -20.819 1.00 96.88 122 SER A O 1
ATOM 937 N N . ILE A 1 123 ? 10.259 4.571 -21.384 1.00 96.38 123 ILE A N 1
ATOM 938 C CA . ILE A 1 123 ? 8.827 4.319 -21.496 1.00 96.38 123 ILE A CA 1
ATOM 939 C C . ILE A 1 123 ? 8.349 4.851 -22.838 1.00 96.38 123 ILE A C 1
ATOM 941 O O . ILE A 1 123 ? 8.565 6.015 -23.169 1.00 96.38 123 ILE A O 1
ATOM 945 N N . THR A 1 124 ? 7.615 4.015 -23.561 1.00 95.50 124 THR A N 1
ATOM 946 C CA . THR A 1 124 ? 6.811 4.422 -24.710 1.00 95.50 124 THR A CA 1
ATOM 947 C C . THR A 1 124 ? 5.344 4.238 -24.356 1.00 95.50 124 THR A C 1
ATOM 949 O O . THR A 1 124 ? 4.934 3.168 -23.908 1.00 95.50 124 THR A O 1
ATOM 952 N N . ARG A 1 125 ? 4.544 5.285 -24.556 1.00 91.88 125 ARG A N 1
ATOM 953 C CA . ARG A 1 125 ? 3.076 5.222 -24.513 1.00 91.88 125 ARG A CA 1
ATOM 954 C C . ARG A 1 125 ? 2.534 5.342 -25.940 1.00 91.88 125 ARG A C 1
ATOM 956 O O . ARG A 1 125 ? 3.230 5.826 -26.827 1.00 91.88 125 ARG A O 1
ATOM 963 N N . GLY A 1 126 ? 1.293 4.921 -26.163 1.00 90.69 126 GLY A N 1
ATOM 964 C CA . GLY A 1 126 ? 0.649 4.956 -27.479 1.00 90.69 126 GLY A CA 1
ATOM 965 C C . GLY A 1 126 ? 0.016 3.616 -27.831 1.00 90.69 126 GLY A C 1
ATOM 966 O O . GLY A 1 126 ? -0.360 2.857 -26.945 1.00 90.69 126 GLY A O 1
ATOM 967 N N . THR A 1 127 ? -0.100 3.323 -29.126 1.00 91.06 127 THR A N 1
ATOM 968 C CA . THR A 1 127 ? -0.726 2.088 -29.632 1.00 91.06 127 THR A CA 1
ATOM 969 C C . THR A 1 127 ? 0.078 0.823 -29.340 1.00 91.06 127 THR A C 1
ATOM 971 O O . THR A 1 127 ? -0.493 -0.262 -29.339 1.00 91.06 127 THR A O 1
ATOM 974 N N . ASN A 1 128 ? 1.381 0.955 -29.086 1.00 90.69 128 ASN A N 1
ATOM 975 C CA . ASN A 1 128 ? 2.256 -0.138 -28.674 1.00 90.69 128 ASN A CA 1
ATOM 976 C C . ASN A 1 128 ? 3.066 0.291 -27.438 1.00 90.69 128 ASN A C 1
ATOM 978 O O . ASN A 1 128 ? 4.205 0.745 -27.581 1.00 90.69 128 ASN A O 1
ATOM 982 N N . PRO A 1 129 ? 2.459 0.261 -26.239 1.00 93.19 129 PRO A N 1
ATOM 983 C CA . PRO A 1 129 ? 3.126 0.695 -25.024 1.00 93.19 129 PRO A CA 1
ATOM 984 C C . PRO A 1 129 ? 4.256 -0.270 -24.646 1.00 93.19 129 PRO A C 1
ATOM 986 O O . PRO A 1 129 ? 4.109 -1.488 -24.728 1.00 93.19 129 PRO A O 1
ATOM 989 N N . SER A 1 130 ? 5.387 0.271 -24.198 1.00 95.06 130 SER A N 1
ATOM 990 C CA . SER A 1 130 ? 6.529 -0.522 -23.741 1.00 95.06 130 SER A CA 1
ATOM 991 C C . SER A 1 130 ? 7.231 0.148 -22.570 1.00 95.06 130 SER A C 1
ATOM 993 O O . SER A 1 130 ? 7.402 1.367 -22.563 1.00 95.06 130 SER A O 1
ATOM 995 N N . LEU A 1 131 ? 7.712 -0.658 -21.629 1.00 96.56 131 LEU A N 1
ATOM 996 C CA . LEU A 1 131 ? 8.541 -0.215 -20.516 1.00 96.56 131 LEU A CA 1
ATOM 997 C C . LEU A 1 131 ? 9.812 -1.061 -20.482 1.00 96.56 131 LEU A C 1
ATOM 999 O O . LEU A 1 131 ? 9.742 -2.291 -20.464 1.00 96.56 131 LEU A O 1
ATOM 1003 N N . HIS A 1 132 ? 10.964 -0.400 -20.470 1.00 97.00 132 HIS A N 1
ATOM 1004 C CA . HIS A 1 132 ? 12.271 -1.024 -20.324 1.00 97.00 132 HIS A CA 1
ATOM 1005 C C . HIS A 1 132 ? 12.973 -0.426 -19.110 1.00 97.00 132 HIS A C 1
ATOM 1007 O O . HIS A 1 132 ? 13.088 0.794 -19.007 1.00 97.00 132 HIS A O 1
ATOM 1013 N N . 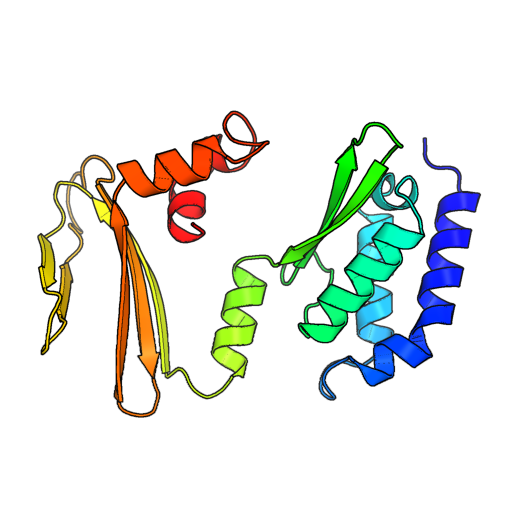HIS A 1 133 ? 13.417 -1.290 -18.201 1.00 97.44 133 HIS A N 1
ATOM 1014 C CA . HIS A 1 133 ? 14.154 -0.903 -17.007 1.00 97.44 133 HIS A CA 1
ATOM 1015 C C . HIS A 1 133 ? 15.248 -1.931 -16.724 1.00 97.44 133 HIS A C 1
ATOM 1017 O O . HIS A 1 133 ? 14.944 -3.110 -16.514 1.00 97.44 133 HIS A O 1
ATOM 1023 N N . VAL A 1 134 ? 16.501 -1.483 -16.704 1.00 96.75 134 VAL A N 1
ATOM 1024 C CA . VAL A 1 134 ? 17.656 -2.267 -16.263 1.00 96.75 134 VAL A CA 1
ATOM 1025 C C . VAL A 1 134 ? 18.329 -1.505 -15.134 1.00 96.75 134 VAL A C 1
ATOM 1027 O O . VAL A 1 134 ? 18.834 -0.400 -15.324 1.00 96.75 134 VAL A O 1
ATOM 1030 N N . GLU A 1 135 ? 18.302 -2.098 -13.942 1.00 95.94 135 GLU A N 1
ATOM 1031 C CA . GLU A 1 135 ? 18.886 -1.483 -12.755 1.00 95.94 135 GLU A CA 1
ATOM 1032 C C . GLU A 1 135 ? 20.412 -1.486 -12.835 1.00 95.94 135 GLU A C 1
ATOM 1034 O O . GLU A 1 135 ? 21.034 -2.501 -13.175 1.00 95.94 135 GLU A O 1
ATOM 1039 N N . THR A 1 136 ? 21.027 -0.384 -12.414 1.00 94.31 136 THR A N 1
ATOM 1040 C CA . THR A 1 136 ? 22.469 -0.361 -12.177 1.00 94.31 136 THR A CA 1
ATOM 1041 C C . THR A 1 136 ? 2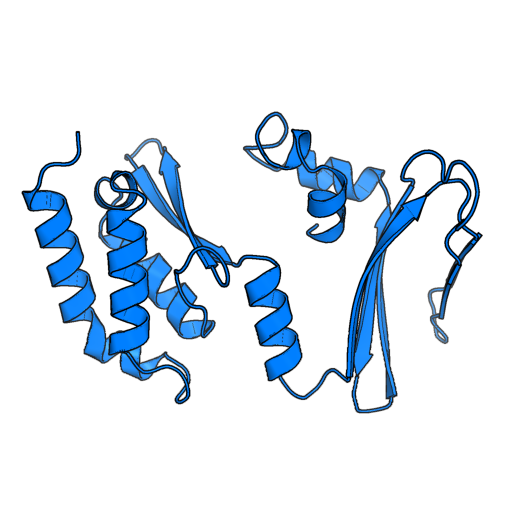2.795 -1.216 -10.949 1.00 94.31 136 THR A C 1
ATOM 1043 O O . THR A 1 136 ? 22.564 -0.837 -9.803 1.00 94.31 136 THR A O 1
ATOM 1046 N N . ILE A 1 137 ? 23.329 -2.418 -11.196 1.00 93.19 137 ILE A N 1
ATOM 1047 C CA . ILE A 1 137 ? 23.645 -3.421 -10.159 1.00 93.19 137 ILE A CA 1
ATOM 1048 C C . ILE A 1 137 ? 25.012 -3.223 -9.485 1.00 93.19 137 ILE A C 1
ATOM 1050 O O . ILE A 1 137 ? 25.309 -3.874 -8.483 1.00 93.19 137 ILE A O 1
ATOM 1054 N N . ARG A 1 138 ? 25.883 -2.383 -10.055 1.00 91.44 138 ARG A N 1
ATOM 1055 C CA . ARG A 1 138 ? 27.225 -2.085 -9.532 1.00 91.44 138 ARG A CA 1
ATOM 1056 C C . ARG A 1 138 ? 27.457 -0.579 -9.567 1.00 91.44 138 ARG A C 1
ATOM 1058 O O . ARG A 1 138 ? 27.286 0.027 -10.616 1.00 91.44 138 ARG A O 1
ATOM 1065 N N . GLY A 1 139 ? 27.931 -0.021 -8.455 1.00 89.81 139 GLY A N 1
ATOM 1066 C CA . GLY A 1 139 ? 28.137 1.420 -8.301 1.00 89.81 139 GLY A CA 1
ATOM 1067 C C . GLY A 1 139 ? 26.915 2.135 -7.721 1.00 89.81 139 GLY A C 1
ATOM 1068 O O . GLY A 1 139 ? 25.976 1.497 -7.249 1.00 89.81 139 GLY A O 1
ATOM 1069 N N . GLU A 1 140 ? 26.961 3.464 -7.733 1.00 92.19 140 GLU A N 1
ATOM 1070 C CA . GLU A 1 140 ? 25.890 4.322 -7.223 1.00 92.19 140 GLU A CA 1
ATOM 1071 C C . GLU A 1 140 ? 24.756 4.432 -8.251 1.00 92.19 140 GLU A C 1
ATOM 1073 O O . GLU A 1 140 ? 24.987 4.832 -9.393 1.00 92.19 140 GLU A O 1
ATOM 1078 N N . ARG A 1 141 ? 23.517 4.122 -7.847 1.00 93.69 141 ARG A N 1
ATOM 1079 C CA . ARG A 1 141 ? 22.329 4.271 -8.712 1.00 93.69 141 ARG A CA 1
ATOM 1080 C C . ARG A 1 141 ? 21.931 5.738 -8.947 1.00 93.69 141 ARG A C 1
ATOM 1082 O O . ARG A 1 141 ? 21.228 6.014 -9.912 1.00 93.69 141 ARG A O 1
ATOM 1089 N N . GLY A 1 142 ? 22.420 6.665 -8.121 1.00 95.19 142 GLY A N 1
ATOM 1090 C CA . GLY A 1 142 ? 22.068 8.089 -8.171 1.00 95.19 142 GLY A CA 1
ATOM 1091 C C . GLY A 1 142 ? 20.801 8.407 -7.379 1.00 95.19 142 GLY A C 1
ATOM 1092 O O . GLY A 1 142 ? 20.352 7.592 -6.566 1.00 95.19 142 GLY A O 1
ATOM 1093 N N . ASP A 1 143 ? 20.231 9.590 -7.601 1.00 95.44 143 ASP A N 1
ATOM 1094 C CA . ASP A 1 143 ? 18.979 9.984 -6.955 1.00 95.44 143 ASP A CA 1
ATOM 1095 C C . ASP A 1 143 ? 17.762 9.303 -7.617 1.00 95.44 143 ASP A C 1
ATOM 1097 O O . ASP A 1 143 ? 17.794 8.943 -8.797 1.00 95.44 143 ASP A O 1
ATOM 1101 N N . PRO A 1 144 ? 16.660 9.071 -6.878 1.00 95.50 144 PRO A N 1
ATOM 1102 C CA . PRO A 1 144 ? 15.436 8.541 -7.468 1.00 95.50 144 PRO A CA 1
ATOM 1103 C C . PRO A 1 144 ? 14.799 9.562 -8.422 1.00 95.50 144 PRO A C 1
ATOM 1105 O O . PRO A 1 144 ? 14.604 10.717 -8.047 1.00 95.50 144 PRO A O 1
ATOM 1108 N N . ILE A 1 145 ? 14.385 9.123 -9.613 1.00 96.50 145 ILE A N 1
ATOM 1109 C CA . ILE A 1 145 ? 13.735 9.965 -10.639 1.00 96.50 145 ILE A CA 1
ATOM 1110 C C . ILE A 1 145 ? 12.234 9.678 -10.808 1.00 96.50 145 ILE A C 1
ATOM 1112 O O . ILE A 1 145 ? 11.485 10.504 -11.340 1.00 96.50 145 ILE A O 1
ATOM 1116 N N . GLY A 1 146 ? 11.762 8.560 -10.260 1.00 96.25 146 GLY A N 1
ATOM 1117 C CA . GLY A 1 146 ? 10.344 8.232 -10.151 1.00 96.25 146 GLY A CA 1
ATOM 1118 C C . GLY A 1 146 ? 10.120 6.764 -9.811 1.00 96.25 146 GLY A C 1
ATOM 1119 O O . GLY A 1 146 ? 11.040 6.057 -9.397 1.00 96.25 146 GLY A O 1
ATOM 1120 N N . CYS A 1 147 ? 8.889 6.295 -9.968 1.00 96.56 147 CYS A N 1
ATOM 1121 C CA . CYS A 1 147 ? 8.534 4.895 -9.777 1.00 96.56 147 CYS A CA 1
ATOM 1122 C C . CYS A 1 147 ? 7.550 4.427 -10.849 1.00 96.56 147 CYS A C 1
ATOM 1124 O O . CYS A 1 147 ? 6.803 5.217 -11.423 1.00 96.56 147 CYS A O 1
ATOM 1126 N N . TYR A 1 148 ? 7.531 3.122 -11.105 1.00 96.25 148 TYR A N 1
ATOM 1127 C CA . TYR A 1 148 ? 6.462 2.503 -11.878 1.00 96.25 148 TYR A CA 1
ATOM 1128 C C . TYR A 1 148 ? 5.902 1.277 -11.178 1.00 96.25 148 TYR A C 1
ATOM 1130 O O . TYR A 1 148 ? 6.588 0.599 -10.408 1.00 96.25 148 TYR A O 1
ATOM 1138 N N . SER A 1 149 ? 4.658 0.963 -11.519 1.00 94.19 149 SER A N 1
ATOM 1139 C CA . SER A 1 149 ? 4.069 -0.353 -11.325 1.00 94.19 149 SER A CA 1
ATOM 1140 C C . SER A 1 149 ? 3.984 -1.084 -12.661 1.00 94.19 149 SER A C 1
ATOM 1142 O O . SER A 1 149 ? 3.821 -0.462 -13.707 1.00 94.19 149 SER A O 1
ATOM 1144 N N . ILE A 1 150 ? 4.128 -2.404 -12.632 1.00 93.88 150 ILE A N 1
ATOM 1145 C CA . ILE A 1 150 ? 3.950 -3.277 -13.790 1.00 93.88 150 ILE A CA 1
ATOM 1146 C C . ILE A 1 150 ? 3.140 -4.497 -13.377 1.00 93.88 150 ILE A C 1
ATOM 1148 O O . ILE A 1 150 ? 3.368 -5.098 -12.324 1.00 93.88 150 ILE A O 1
ATOM 1152 N N . CYS A 1 151 ? 2.200 -4.870 -14.229 1.00 92.75 151 CYS A N 1
ATOM 1153 C CA . CYS A 1 151 ? 1.338 -6.020 -14.080 1.00 92.75 151 CYS A CA 1
ATOM 1154 C C . CYS A 1 151 ? 1.357 -6.829 -15.375 1.00 92.75 151 CYS A C 1
ATOM 1156 O O . CYS A 1 151 ? 1.137 -6.291 -16.454 1.00 92.75 151 CYS A O 1
ATOM 1158 N N . LYS A 1 152 ? 1.591 -8.135 -15.263 1.00 91.75 152 LYS A N 1
ATOM 1159 C CA . LYS A 1 152 ? 1.379 -9.092 -16.344 1.00 91.75 152 LYS A CA 1
ATOM 1160 C C . LYS A 1 152 ? 0.145 -9.916 -16.017 1.00 91.75 152 LYS A C 1
ATOM 1162 O O . LYS A 1 152 ? 0.100 -10.580 -14.976 1.00 91.75 152 LYS A O 1
ATOM 1167 N N . PHE A 1 153 ? -0.842 -9.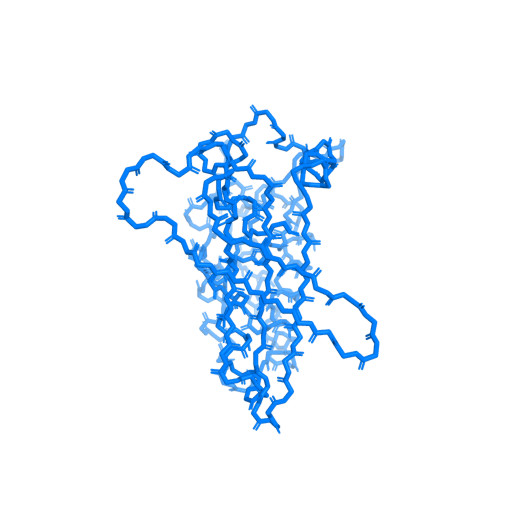876 -16.898 1.00 91.12 153 PHE A N 1
ATOM 1168 C CA . PHE A 1 153 ? -2.049 -10.680 -16.798 1.00 91.12 153 PHE A CA 1
ATOM 1169 C C . PHE A 1 153 ? -1.782 -12.102 -17.286 1.00 91.12 153 PHE A C 1
ATOM 1171 O O . PHE A 1 153 ? -0.904 -12.355 -18.114 1.00 91.12 153 PHE A O 1
ATOM 1178 N N . LYS A 1 154 ? -2.569 -13.062 -16.799 1.00 89.31 154 LYS A N 1
ATOM 1179 C CA . LYS A 1 154 ? -2.499 -14.448 -17.283 1.00 89.31 154 LYS A CA 1
ATOM 1180 C C . LYS A 1 154 ? -2.888 -14.588 -18.757 1.00 89.31 154 LYS A C 1
ATOM 1182 O O . LYS A 1 154 ? -2.488 -15.567 -19.377 1.00 89.31 154 LYS A O 1
ATOM 1187 N N . THR A 1 155 ? -3.627 -13.624 -19.309 1.00 91.38 155 THR A N 1
ATOM 1188 C CA . THR A 1 155 ? -3.939 -13.526 -20.746 1.00 91.38 155 THR A CA 1
ATOM 1189 C C . THR A 1 155 ? -2.708 -13.212 -21.598 1.00 91.38 155 THR A C 1
ATOM 1191 O O . THR A 1 155 ? -2.727 -13.459 -22.798 1.00 91.38 155 THR A O 1
ATOM 1194 N N . GLY A 1 156 ? -1.626 -12.725 -20.981 1.00 88.50 156 GLY A N 1
ATOM 1195 C CA . GLY A 1 156 ? -0.394 -12.314 -21.651 1.00 88.50 156 GLY A CA 1
ATOM 1196 C C . GLY A 1 156 ? -0.232 -10.799 -21.741 1.00 88.50 156 GLY A C 1
ATOM 1197 O O . GLY A 1 156 ? 0.903 -10.345 -21.892 1.00 88.50 156 GLY A O 1
ATOM 1198 N N . ASP A 1 157 ? -1.321 -10.042 -21.578 1.00 90.31 157 ASP A N 1
ATOM 1199 C CA . ASP A 1 157 ? -1.300 -8.581 -21.598 1.00 90.31 157 ASP A CA 1
ATOM 1200 C C . ASP A 1 157 ? -0.426 -8.023 -20.473 1.00 90.31 157 ASP A C 1
ATOM 1202 O O . ASP A 1 157 ? -0.327 -8.595 -19.379 1.00 90.31 157 ASP A O 1
ATOM 1206 N N . VAL A 1 158 ? 0.210 -6.888 -20.746 1.00 92.50 158 VAL A N 1
ATOM 1207 C CA . VAL A 1 158 ? 1.031 -6.160 -19.782 1.00 92.50 158 VAL A CA 1
ATOM 1208 C C . VAL A 1 158 ? 0.474 -4.757 -19.649 1.00 92.50 158 VAL A C 1
ATOM 1210 O O . VAL A 1 158 ? 0.251 -4.080 -20.649 1.00 92.50 158 VAL A O 1
ATOM 1213 N N . ASP A 1 159 ? 0.287 -4.330 -18.409 1.00 92.94 159 ASP A N 1
ATOM 1214 C CA . ASP A 1 159 ? -0.085 -2.966 -18.070 1.00 92.94 159 ASP A CA 1
ATOM 1215 C C . ASP A 1 159 ? 0.947 -2.387 -17.104 1.00 92.94 159 ASP A C 1
ATOM 1217 O O . ASP A 1 159 ? 1.528 -3.106 -16.283 1.00 92.94 159 ASP A O 1
ATOM 1221 N N . PHE A 1 160 ? 1.217 -1.096 -17.228 1.00 95.44 160 PHE A N 1
ATOM 1222 C CA . PHE A 1 160 ? 2.170 -0.402 -16.379 1.00 95.44 160 PHE A CA 1
ATOM 1223 C C . PHE A 1 160 ? 1.771 1.055 -16.204 1.00 95.44 160 PHE A C 1
ATOM 1225 O O . PHE A 1 160 ? 1.237 1.691 -17.110 1.00 95.44 160 PHE A O 1
ATOM 1232 N N . GLU A 1 161 ? 2.112 1.603 -15.045 1.00 94.94 161 GLU A N 1
ATOM 1233 C CA . GLU A 1 161 ? 1.918 3.018 -14.768 1.00 94.94 161 GLU A CA 1
ATOM 1234 C C . GLU A 1 161 ? 3.178 3.618 -14.170 1.00 94.94 161 GLU A C 1
ATOM 1236 O O . GLU A 1 161 ? 3.811 3.000 -13.318 1.00 94.94 161 GLU A O 1
ATOM 1241 N N . TRP A 1 162 ? 3.527 4.818 -14.628 1.00 95.50 162 TRP A N 1
ATOM 1242 C CA . TRP A 1 162 ? 4.706 5.570 -14.206 1.00 95.50 162 TRP A CA 1
ATOM 1243 C C . TRP A 1 162 ? 4.313 6.864 -13.513 1.00 95.50 162 TRP A C 1
ATOM 1245 O O . TRP A 1 162 ? 3.451 7.593 -14.004 1.00 95.50 162 TRP A O 1
ATOM 1255 N N . MET A 1 163 ? 5.033 7.182 -12.443 1.00 96.44 163 MET A N 1
ATOM 1256 C CA . MET A 1 163 ? 4.969 8.456 -11.748 1.00 96.44 163 MET A CA 1
ATOM 1257 C C . MET A 1 163 ? 6.360 9.068 -11.650 1.00 96.44 163 MET A C 1
ATOM 1259 O O . MET A 1 163 ? 7.304 8.435 -11.173 1.00 96.44 163 MET A O 1
ATOM 1263 N N . SER A 1 164 ? 6.479 10.328 -12.064 1.00 96.25 164 SER A N 1
ATOM 1264 C CA . SER A 1 164 ? 7.712 11.089 -11.866 1.00 96.25 164 SER A CA 1
ATOM 1265 C C . SER A 1 164 ? 7.906 11.443 -10.389 1.00 96.25 164 SER A C 1
ATOM 1267 O O . SER A 1 164 ? 6.946 11.475 -9.613 1.00 96.25 164 SER A O 1
ATOM 1269 N N . MET A 1 165 ? 9.130 11.807 -9.989 1.00 95.06 165 MET A N 1
ATOM 1270 C CA . MET A 1 165 ? 9.345 12.373 -8.649 1.00 95.06 165 MET A CA 1
ATOM 1271 C C . MET A 1 165 ? 8.453 13.582 -8.357 1.00 95.06 165 MET A C 1
ATOM 1273 O O . MET A 1 165 ? 8.010 13.747 -7.221 1.00 95.06 165 MET A O 1
ATOM 1277 N N . ALA A 1 166 ? 8.149 14.408 -9.362 1.00 94.94 166 ALA A N 1
ATOM 1278 C CA . ALA A 1 166 ? 7.260 15.551 -9.189 1.00 94.94 166 ALA A CA 1
ATOM 1279 C C . ALA A 1 166 ? 5.831 15.111 -8.824 1.00 94.94 166 ALA A C 1
ATOM 1281 O O . ALA A 1 166 ? 5.232 15.669 -7.901 1.00 94.94 166 ALA A O 1
ATOM 1282 N N . ASP A 1 167 ? 5.310 14.073 -9.484 1.00 94.81 167 ASP A N 1
ATOM 1283 C CA . ASP A 1 167 ? 3.978 13.528 -9.200 1.00 94.81 167 ASP A CA 1
ATOM 1284 C C . ASP A 1 167 ? 3.910 12.921 -7.795 1.00 94.81 167 ASP A C 1
ATOM 1286 O O . ASP A 1 167 ? 2.947 13.138 -7.051 1.00 94.81 167 ASP A O 1
ATOM 1290 N N . ILE A 1 168 ? 4.964 12.206 -7.392 1.00 93.69 168 ILE A N 1
ATOM 1291 C CA . ILE A 1 168 ? 5.050 11.585 -6.068 1.00 93.69 168 ILE A CA 1
ATOM 1292 C C . ILE A 1 168 ? 5.106 12.651 -4.970 1.00 93.69 168 ILE A C 1
ATOM 1294 O O . ILE A 1 168 ? 4.368 12.568 -3.984 1.00 93.69 168 ILE A O 1
ATOM 1298 N N . GLU A 1 169 ? 5.928 13.690 -5.131 1.00 92.00 169 GLU A N 1
ATOM 1299 C CA . GLU A 1 169 ? 5.991 14.786 -4.159 1.00 92.00 169 GLU A CA 1
ATOM 1300 C C . GLU A 1 169 ? 4.661 15.571 -4.117 1.00 92.00 169 GLU A C 1
ATOM 1302 O O . GLU A 1 169 ? 4.228 15.995 -3.040 1.00 92.00 169 GLU A O 1
ATOM 1307 N N . ALA A 1 170 ? 3.929 15.674 -5.235 1.00 92.88 170 ALA A N 1
ATOM 1308 C CA . ALA A 1 170 ? 2.580 16.241 -5.249 1.00 92.88 170 ALA A CA 1
ATOM 1309 C C . ALA A 1 170 ? 1.569 15.390 -4.454 1.00 92.88 170 ALA A C 1
ATOM 1311 O O . ALA A 1 170 ? 0.696 15.944 -3.774 1.00 92.88 170 ALA A O 1
ATOM 1312 N N . VAL A 1 171 ? 1.671 14.054 -4.491 1.00 90.69 171 VAL A N 1
ATOM 1313 C CA . VAL A 1 171 ? 0.875 13.164 -3.623 1.00 90.69 171 VAL A CA 1
ATOM 1314 C C . VAL A 1 171 ? 1.278 13.336 -2.162 1.00 90.69 171 VAL A C 1
ATOM 1316 O O . VAL A 1 171 ? 0.408 13.529 -1.302 1.00 90.69 171 VAL A O 1
ATOM 1319 N N . ARG A 1 172 ? 2.583 13.341 -1.871 1.00 89.94 172 ARG A N 1
ATOM 1320 C CA . ARG A 1 172 ? 3.107 13.558 -0.520 1.00 89.94 172 ARG A CA 1
ATOM 1321 C C . ARG A 1 172 ? 2.601 14.869 0.066 1.00 89.94 172 ARG A C 1
ATOM 1323 O O . ARG A 1 172 ? 2.185 14.883 1.220 1.00 89.94 172 ARG A O 1
ATOM 1330 N N . ALA A 1 173 ? 2.549 15.949 -0.712 1.00 90.81 173 ALA A N 1
ATOM 1331 C CA . ALA A 1 173 ? 2.076 17.253 -0.251 1.00 90.81 173 ALA A CA 1
ATOM 1332 C C . ALA A 1 173 ? 0.625 17.236 0.274 1.00 90.81 173 ALA A C 1
ATOM 1334 O O . ALA A 1 173 ? 0.293 18.018 1.170 1.00 90.81 173 ALA A O 1
ATOM 1335 N N . ARG A 1 174 ? -0.221 16.323 -0.231 1.00 87.19 174 ARG A N 1
ATOM 1336 C CA . ARG A 1 174 ? -1.612 16.125 0.222 1.00 87.19 174 ARG A CA 1
ATOM 1337 C C . ARG A 1 174 ? -1.726 15.233 1.465 1.00 87.19 174 ARG A C 1
ATOM 1339 O O . ARG A 1 174 ? -2.787 15.175 2.087 1.00 87.19 174 ARG A O 1
ATOM 1346 N N . SER A 1 175 ? -0.653 14.542 1.849 1.00 83.56 175 SER A N 1
ATOM 1347 C CA . SER A 1 175 ? -0.620 13.675 3.027 1.00 83.56 175 SER A CA 1
ATOM 1348 C C . SER A 1 175 ? -0.525 14.483 4.322 1.00 83.56 175 SER A C 1
ATOM 1350 O O . SER A 1 175 ? 0.334 15.350 4.485 1.00 83.56 175 SER A O 1
ATOM 1352 N N . LYS A 1 176 ? -1.339 14.122 5.321 1.00 80.31 176 LYS A N 1
ATOM 1353 C CA . LYS A 1 176 ? -1.207 14.657 6.691 1.00 80.31 176 LYS A CA 1
ATOM 1354 C C . LYS A 1 176 ? 0.124 14.272 7.349 1.00 80.31 176 LYS A C 1
ATOM 1356 O O . LYS A 1 176 ? 0.585 14.979 8.236 1.00 80.31 176 LYS A O 1
ATOM 1361 N N . ALA A 1 177 ? 0.735 13.176 6.902 1.00 81.25 177 ALA A N 1
ATOM 1362 C CA . ALA A 1 177 ? 2.017 12.672 7.386 1.00 81.25 177 ALA A CA 1
ATOM 1363 C C . ALA A 1 177 ? 3.190 13.092 6.480 1.00 81.25 177 ALA A C 1
ATOM 1365 O O . ALA A 1 177 ? 4.223 12.443 6.465 1.00 81.25 177 ALA A O 1
ATOM 1366 N N . LYS A 1 178 ? 3.062 14.160 5.678 1.00 83.81 178 LYS A N 1
ATOM 1367 C CA . LYS A 1 178 ? 4.119 14.569 4.731 1.00 83.81 178 LYS A CA 1
ATOM 1368 C C . LYS A 1 178 ? 5.495 14.809 5.373 1.00 83.81 178 LYS A C 1
ATOM 1370 O O . LYS A 1 178 ? 6.520 14.572 4.735 1.00 83.81 178 LYS A O 1
ATOM 1375 N N . ASN A 1 179 ? 5.495 15.249 6.633 1.00 85.12 179 ASN A N 1
ATOM 1376 C CA . ASN A 1 179 ? 6.686 15.599 7.410 1.00 85.12 179 ASN A CA 1
ATOM 1377 C C . ASN A 1 179 ? 6.949 14.615 8.565 1.00 85.12 179 ASN A C 1
ATOM 1379 O O . ASN A 1 179 ? 7.717 14.934 9.467 1.00 85.12 179 ASN A O 1
ATOM 1383 N N . SER A 1 180 ? 6.279 13.459 8.603 1.00 82.75 180 SER A N 1
ATOM 1384 C CA . SER A 1 180 ? 6.418 12.502 9.705 1.00 82.75 180 SER A CA 1
ATOM 1385 C C . SER A 1 180 ? 6.144 11.062 9.271 1.00 82.75 180 SER A C 1
ATOM 1387 O O . SER A 1 180 ? 5.463 10.799 8.283 1.00 82.75 180 SER A O 1
ATOM 1389 N N . GLY A 1 181 ? 6.670 10.098 10.027 1.00 83.00 181 GLY A N 1
ATOM 1390 C CA . GLY A 1 181 ? 6.455 8.679 9.745 1.00 83.00 181 GLY A CA 1
ATOM 1391 C C . GLY A 1 181 ? 7.083 8.225 8.416 1.00 83.00 181 GLY A C 1
ATOM 1392 O O . GLY A 1 181 ? 8.116 8.770 8.023 1.00 83.00 181 GLY A O 1
ATOM 1393 N N . PRO A 1 182 ? 6.462 7.264 7.702 1.00 81.00 182 PRO A N 1
ATOM 1394 C CA . PRO A 1 182 ? 7.084 6.582 6.560 1.00 81.00 182 PRO A CA 1
ATOM 1395 C C . PRO A 1 182 ? 7.512 7.486 5.400 1.00 81.00 182 PRO A C 1
ATOM 1397 O O . PRO A 1 182 ? 8.441 7.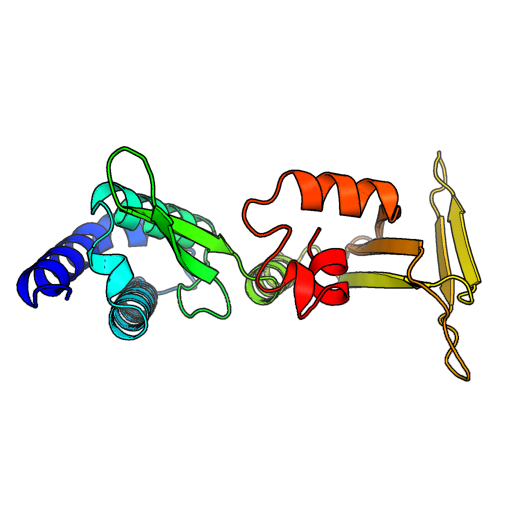154 4.677 1.00 81.00 182 PRO A O 1
ATOM 1400 N N . TRP A 1 183 ? 6.891 8.659 5.225 1.00 83.31 183 TRP A N 1
ATOM 1401 C CA . TRP A 1 183 ? 7.330 9.633 4.214 1.00 83.31 183 TRP A CA 1
ATOM 1402 C C . TRP A 1 183 ? 8.729 10.209 4.488 1.00 83.31 183 TRP A C 1
ATOM 1404 O O . TRP A 1 183 ? 9.330 10.787 3.586 1.00 83.31 183 TRP A O 1
ATOM 1414 N N . VAL A 1 184 ? 9.224 10.080 5.724 1.00 84.31 184 VAL A N 1
ATOM 1415 C CA . VAL A 1 184 ? 10.556 10.522 6.159 1.00 84.31 184 VAL A CA 1
ATOM 1416 C C . VAL A 1 184 ? 11.484 9.328 6.377 1.00 84.31 184 VAL A C 1
ATOM 1418 O O . VAL A 1 184 ? 12.624 9.371 5.931 1.00 84.31 184 VAL A O 1
ATOM 1421 N N . THR A 1 185 ? 11.013 8.269 7.043 1.00 83.38 185 THR A N 1
ATOM 1422 C CA . THR A 1 185 ? 11.850 7.112 7.413 1.00 83.38 185 THR A CA 1
ATOM 1423 C C . THR A 1 185 ? 12.011 6.084 6.294 1.00 83.38 185 THR A C 1
ATOM 1425 O O . THR A 1 185 ? 13.042 5.428 6.227 1.00 83.38 185 THR A O 1
ATOM 1428 N N . ASP A 1 186 ? 11.029 5.971 5.395 1.00 82.44 186 ASP A N 1
ATOM 1429 C CA . ASP A 1 186 ? 10.919 4.896 4.400 1.00 82.44 186 ASP A CA 1
ATOM 1430 C C . ASP A 1 186 ? 10.503 5.473 3.035 1.00 82.44 186 ASP A C 1
ATOM 1432 O O . ASP A 1 186 ? 9.540 5.027 2.401 1.00 82.44 186 ASP A O 1
ATOM 1436 N N . LYS A 1 187 ? 11.202 6.531 2.592 1.00 84.12 187 LYS A N 1
ATOM 1437 C CA . LYS A 1 187 ? 10.812 7.332 1.417 1.00 84.12 187 LYS A CA 1
ATOM 1438 C C . LYS A 1 187 ? 10.578 6.466 0.174 1.00 84.12 187 LYS A C 1
ATOM 1440 O O . LYS A 1 187 ? 9.558 6.631 -0.487 1.00 84.12 187 LYS A O 1
ATOM 1445 N N . THR A 1 188 ? 11.474 5.526 -0.118 1.00 83.88 188 THR A N 1
ATOM 1446 C CA . THR A 1 188 ? 11.385 4.632 -1.286 1.00 83.88 188 THR A CA 1
ATOM 1447 C C . THR A 1 188 ? 10.179 3.695 -1.225 1.00 83.88 188 THR A C 1
ATOM 1449 O O . THR A 1 188 ? 9.492 3.511 -2.225 1.00 83.88 188 THR A O 1
ATOM 1452 N N . GLU A 1 189 ? 9.843 3.158 -0.054 1.00 82.31 189 GLU A N 1
ATOM 1453 C CA . GLU A 1 189 ? 8.640 2.335 0.112 1.00 82.31 189 GLU A CA 1
ATOM 1454 C C . GLU A 1 189 ? 7.366 3.166 -0.053 1.00 82.31 189 GLU A C 1
ATOM 1456 O O . GLU A 1 189 ? 6.385 2.703 -0.639 1.00 82.31 189 GLU A O 1
ATOM 1461 N N . MET A 1 190 ? 7.387 4.426 0.389 1.00 85.88 190 MET A N 1
ATOM 1462 C CA . MET A 1 190 ? 6.283 5.349 0.140 1.00 85.88 190 MET A CA 1
ATOM 1463 C C . MET A 1 190 ? 6.151 5.727 -1.333 1.00 85.88 190 MET A C 1
ATOM 1465 O O . MET A 1 190 ? 5.025 5.824 -1.816 1.00 85.88 190 MET A O 1
ATOM 1469 N N . MET A 1 191 ? 7.260 5.860 -2.064 1.00 87.12 191 MET A N 1
ATOM 1470 C CA . MET A 1 191 ? 7.227 6.025 -3.518 1.00 87.12 191 MET A CA 1
ATOM 1471 C C . MET A 1 191 ? 6.578 4.816 -4.199 1.00 87.12 191 MET A C 1
ATOM 1473 O O . MET A 1 191 ? 5.706 4.990 -5.034 1.00 87.12 191 MET A O 1
ATOM 1477 N N . ARG A 1 192 ? 6.941 3.589 -3.808 1.00 85.06 192 ARG A N 1
ATOM 1478 C CA . ARG A 1 192 ? 6.372 2.351 -4.384 1.00 85.06 192 ARG A CA 1
ATOM 1479 C C . ARG A 1 192 ? 4.897 2.133 -4.041 1.00 85.06 192 ARG A C 1
ATOM 1481 O O . ARG A 1 192 ? 4.228 1.340 -4.697 1.00 85.06 192 ARG A O 1
ATOM 1488 N N . LYS A 1 193 ? 4.418 2.766 -2.968 1.00 82.19 193 LYS A N 1
ATOM 1489 C CA . LYS A 1 193 ? 3.023 2.709 -2.515 1.00 82.19 193 LYS A CA 1
ATOM 1490 C C . LYS A 1 193 ? 2.127 3.743 -3.205 1.00 82.19 193 LYS A C 1
ATOM 1492 O O . LYS A 1 193 ? 0.910 3.554 -3.199 1.00 82.19 193 LYS A O 1
ATOM 1497 N N . THR A 1 194 ? 2.720 4.847 -3.650 1.00 79.75 194 THR A N 1
ATOM 1498 C CA . THR A 1 194 ? 2.025 5.992 -4.247 1.00 79.75 194 THR A CA 1
ATOM 1499 C C . THR A 1 194 ? 1.521 5.640 -5.633 1.00 79.75 194 THR A C 1
ATOM 1501 O O . THR A 1 194 ? 0.361 6.020 -5.904 1.00 79.75 194 THR A O 1
#

Solvent-accessible surface area (backbone atoms only — not comparable to full-atom values): 10863 Å² total; per-residue (Å²): 130,80,52,76,62,46,50,49,54,53,49,54,54,53,61,68,39,40,71,62,46,50,73,48,28,47,89,91,53,54,50,71,60,46,52,49,27,47,53,50,41,42,66,78,37,49,71,51,49,66,19,41,65,70,32,44,54,51,22,50,51,53,31,28,59,70,62,41,46,34,70,66,54,30,10,34,79,45,70,44,85,53,98,94,41,40,34,30,37,61,42,79,26,72,59,27,52,52,52,50,53,60,67,68,69,53,47,70,45,74,52,57,42,77,42,30,69,56,32,55,71,50,77,44,80,70,99,72,63,45,79,48,78,47,77,51,88,73,78,82,38,66,60,75,54,24,29,35,39,42,37,31,34,67,88,68,52,74,52,70,50,78,41,46,44,69,55,50,51,56,53,40,70,74,40,95,46,50,89,39,64,52,58,65,80,36,45,68,62,45,52,56,70,106

InterPro domains:
  IPR004590 DNA single-strand annealing protein RecT [TIGR00616] (17-194)
  IPR018330 RecT family [PF03837] (33-194)

Nearest PDB structures (foldseek):
  7ub2-assembly1_E  TM=6.542E-01  e=1.704E-06  Listeria innocua Clip11262
  7ubb-assembly1_C  TM=6.879E-01  e=7.907E-03  Listeria innocua Clip11262
  8dgg-assembly1_A  TM=3.185E-01  e=3.127E+00  Mus musculus
  8xvl-assembly1_R  TM=2.811E-01  e=2.333E+00  Acetivibrio thermocellus ATCC 27405
  5glh-assembly1_A  TM=2.696E-01  e=3.954E+00  Homo sapiens

pLDDT: mean 90.48, std 5.93, range [50.34, 97.56]

Sequence (194 aa):
MVTKNELIAVRDKISALEVELKKVLPKIIPSGKFIRTVHTALQLNPGIAEASIKSILTACMKAAADGSLLDGRDAALVTYRTKDGSVAQYLPMVYGIFKRIRQSGEISTFGAYVVYENDEFSITRGTNPSLHHVETIRGERGDPIGCYSICKFKTGDVDFEWMSMADIEAVRARSKAKNSGPWVTDKTEMMRKT

Organism: NCBI:txid412755

Foldseek 3Di:
DQDPVLLVVLLVVLVVCLVVLVVQADPVDRSVNQSVLLNVLCVVPVVQSQADSVQSVVQSSVCRNLNFHCNPQQWHWDWDQDPVGIGTHIGGDPNNVVVSVVVVLFFPDKDKDWQAPQWDWDWDDDPDTDTDTDQPPDDDRHHTQAMKMWTQTPVRDIDMDIDGPVRLVVVLVPDPQSPHDCVPVVVRVSRSVD

Secondary structure (DSSP, 8-state):
---HHHHHHHHHHHHHTHHHHHHHS-TTS-HHHHHHHHHHHHHH-GGGGGS-HHHHHHHHHHHHHTT--SSSSSEEEEEEEETTEEEEEEEE-HHHHHHHHHHTSSEEEEEEEEEETTSEEEEE-SSS-EEEEE---SS---SEEEEEEEEEETTS-EEEEEEEHHHHHHHHHH-TTTTSTHHHH-HHHHHHH-

Mean predicted aligned error: 6.79 Å

Radius of gyration: 20.36 Å; Cα contacts (8 Å, |Δi|>4): 292; chains: 1; bounding box: 52×37×60 Å